Protein AF-A0A3D5EDL7-F1 (afdb_monomer_lite)

Foldseek 3Di:
DAFAAFWDDWDKEWDDDPNFIKIKIKTKGKHFWPDKADWDKAWDDDPDQDPVLETEITTDIHDDDDDIGGHIDMDMDIDMDGDDPSHQKYWYDGPHDIDIDGHDYQPPPHPPDDPDDDDDDDPCPVVVVVVLVDPWDKDKDWLDKDKADWDFDAAPDDPKTKIKIKIKTKIKIKTANDPVLLVVLLVVLVPPQLVVQVVVCVVVVNPSNVVSVVSSVVSSPVSDDPRMDIDMDIDIDMDMDID

Structure (mmCIF, N/CA/C/O backbone):
data_AF-A0A3D5EDL7-F1
#
_entry.id   AF-A0A3D5EDL7-F1
#
loop_
_atom_site.group_PDB
_atom_site.id
_atom_site.type_symbol
_atom_site.label_atom_id
_atom_site.label_alt_id
_atom_site.label_comp_id
_atom_site.label_asym_id
_atom_site.label_entity_id
_atom_site.label_seq_id
_atom_site.pdbx_PDB_ins_code
_atom_site.Cartn_x
_atom_site.Cartn_y
_atom_site.Cartn_z
_atom_site.occupancy
_atom_site.B_iso_or_equiv
_atom_site.auth_seq_id
_atom_site.auth_comp_id
_atom_site.auth_asym_id
_atom_site.auth_atom_id
_atom_site.pdbx_PDB_model_num
ATOM 1 N N . MET A 1 1 ? -8.686 -11.735 4.689 1.00 85.62 1 MET A N 1
ATOM 2 C CA . MET A 1 1 ? -8.351 -11.244 3.345 1.00 85.62 1 MET A CA 1
ATOM 3 C C . MET A 1 1 ? -9.519 -11.342 2.370 1.00 85.62 1 MET A C 1
ATOM 5 O O . MET A 1 1 ? -10.184 -12.376 2.307 1.00 85.62 1 MET A O 1
ATOM 9 N N . LYS A 1 2 ? -9.777 -10.260 1.631 1.00 94.25 2 LYS A N 1
ATOM 10 C CA . LYS A 1 2 ? -10.735 -10.149 0.519 1.00 94.25 2 LYS A CA 1
ATOM 11 C C . LYS A 1 2 ? -10.186 -9.200 -0.546 1.00 94.25 2 LYS A C 1
ATOM 13 O O . LYS A 1 2 ? -9.344 -8.365 -0.234 1.00 94.25 2 LYS A O 1
ATOM 18 N N . LEU A 1 3 ? -10.659 -9.335 -1.784 1.00 94.06 3 LEU A N 1
ATOM 19 C CA . LEU A 1 3 ? -10.327 -8.380 -2.842 1.00 94.06 3 LEU A CA 1
ATOM 20 C C . LEU A 1 3 ? -10.824 -6.976 -2.471 1.00 94.06 3 LEU A C 1
ATOM 22 O O . LEU A 1 3 ? -11.912 -6.827 -1.903 1.00 94.06 3 LEU A O 1
ATOM 26 N N . ILE A 1 4 ? -10.035 -5.966 -2.833 1.00 90.75 4 ILE A N 1
ATOM 27 C CA . ILE A 1 4 ? -10.435 -4.556 -2.806 1.00 90.75 4 ILE A CA 1
ATOM 28 C C . ILE A 1 4 ? -11.648 -4.365 -3.725 1.00 90.75 4 ILE A C 1
ATOM 30 O O . ILE A 1 4 ? -11.833 -5.111 -4.687 1.00 90.75 4 ILE A O 1
ATOM 34 N N . SER A 1 5 ? -12.534 -3.416 -3.403 1.00 91.56 5 SER A N 1
ATOM 35 C CA . SER A 1 5 ? -13.848 -3.336 -4.058 1.00 91.56 5 SER A CA 1
ATOM 36 C C . SER A 1 5 ? -13.723 -2.982 -5.538 1.00 91.56 5 SER A C 1
ATOM 38 O O . SER A 1 5 ? -14.296 -3.673 -6.382 1.00 91.56 5 SER A O 1
ATOM 40 N N . SER A 1 6 ? -12.944 -1.953 -5.866 1.00 87.88 6 SER A N 1
ATOM 41 C CA . SER A 1 6 ? -12.624 -1.575 -7.245 1.00 87.88 6 SER A CA 1
ATOM 42 C C . SER A 1 6 ? -11.219 -0.993 -7.352 1.00 87.88 6 SER A C 1
ATOM 44 O O . SER A 1 6 ? -10.657 -0.533 -6.360 1.00 87.88 6 SER A O 1
ATOM 46 N N . ILE A 1 7 ? -10.680 -0.985 -8.566 1.00 91.94 7 ILE A N 1
ATOM 47 C CA . ILE A 1 7 ? -9.443 -0.299 -8.944 1.00 91.94 7 ILE A CA 1
ATOM 48 C C . ILE A 1 7 ? -9.794 0.966 -9.716 1.00 91.94 7 ILE A C 1
ATOM 50 O O . ILE A 1 7 ? -10.611 0.926 -10.638 1.00 91.94 7 ILE A O 1
ATOM 54 N N . GLU A 1 8 ? -9.152 2.066 -9.350 1.00 77.75 8 GLU A N 1
ATOM 55 C CA . GLU A 1 8 ? -9.260 3.355 -10.034 1.00 77.75 8 GLU A CA 1
ATOM 56 C C . GLU A 1 8 ? -8.046 3.620 -10.921 1.00 77.75 8 GLU A C 1
ATOM 58 O O . GLU A 1 8 ? -8.178 4.255 -11.965 1.00 77.75 8 GLU A O 1
ATOM 63 N N . GLN A 1 9 ? -6.873 3.123 -10.521 1.00 71.94 9 GLN A N 1
ATOM 64 C CA . GLN A 1 9 ? -5.630 3.389 -11.227 1.00 71.94 9 GLN A CA 1
ATOM 65 C C . GLN A 1 9 ? -4.595 2.289 -10.991 1.00 71.94 9 GLN A C 1
ATOM 67 O O . GLN A 1 9 ? -4.436 1.802 -9.871 1.00 71.94 9 GLN A O 1
ATOM 72 N N . VAL A 1 10 ? -3.851 1.952 -12.046 1.00 81.38 10 VAL A N 1
ATOM 73 C CA . VAL A 1 10 ? -2.652 1.110 -11.997 1.00 81.38 10 VAL A CA 1
ATOM 74 C C . VAL A 1 10 ? -1.556 1.796 -12.798 1.00 81.38 10 VAL A C 1
ATOM 76 O O . VAL A 1 10 ? -1.799 2.256 -13.911 1.00 81.38 10 VAL A O 1
ATOM 79 N N . GLN A 1 11 ? -0.357 1.864 -12.232 1.00 79.50 11 GLN A N 1
ATOM 80 C CA . GLN A 1 11 ? 0.845 2.328 -12.917 1.00 79.50 11 GLN A CA 1
ATOM 81 C C . GLN A 1 11 ? 1.982 1.350 -12.684 1.00 79.50 11 GLN A C 1
ATOM 83 O O . GLN A 1 11 ? 2.132 0.807 -11.587 1.00 79.50 11 GLN A O 1
ATOM 88 N N . VAL A 1 12 ? 2.785 1.140 -13.724 1.00 80.12 12 VAL A N 1
ATOM 89 C CA . VAL A 1 12 ? 3.898 0.197 -13.685 1.00 80.12 12 VAL A CA 1
ATOM 90 C C . VAL A 1 12 ? 5.141 0.831 -14.276 1.00 80.12 12 VAL A C 1
ATOM 92 O O . VAL A 1 12 ? 5.143 1.288 -15.419 1.00 80.12 12 VAL A O 1
ATOM 95 N N . HIS A 1 13 ? 6.217 0.801 -13.501 1.00 76.38 13 HIS A N 1
ATOM 96 C CA . HIS A 1 13 ? 7.512 1.331 -13.905 1.00 76.38 13 HIS A CA 1
ATOM 97 C C . HIS A 1 1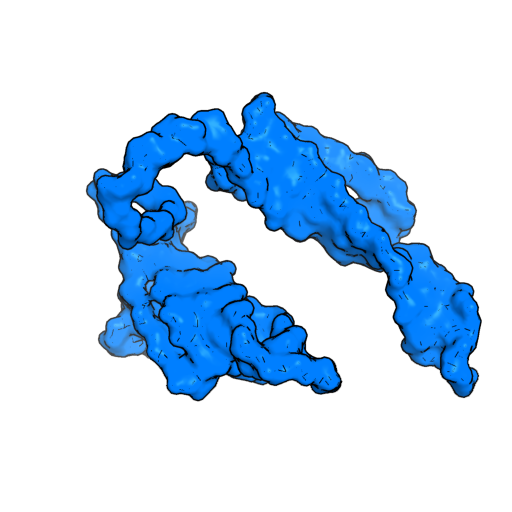3 ? 8.572 0.248 -13.811 1.00 76.38 13 HIS A C 1
ATOM 99 O O . HIS A 1 13 ? 8.689 -0.413 -12.779 1.00 76.38 13 HIS A O 1
ATOM 105 N N . GLN A 1 14 ? 9.365 0.080 -14.867 1.00 79.88 14 GLN A N 1
ATOM 106 C CA . GLN A 1 14 ? 10.539 -0.784 -14.816 1.00 79.88 14 GLN A CA 1
ATOM 107 C C . GLN A 1 14 ? 11.761 -0.016 -14.313 1.00 79.88 14 GLN A C 1
ATOM 109 O O . GLN A 1 14 ? 11.988 1.135 -14.684 1.00 79.88 14 GLN A O 1
ATOM 114 N N . PHE A 1 15 ? 12.589 -0.692 -13.524 1.00 74.81 15 PHE A N 1
ATOM 115 C CA . PHE A 1 15 ? 13.925 -0.241 -13.167 1.00 74.81 15 PHE A CA 1
ATOM 116 C C . PHE A 1 15 ? 14.881 -1.430 -13.095 1.00 74.81 15 PHE A C 1
ATOM 118 O O . PHE A 1 15 ? 14.475 -2.547 -12.784 1.00 74.81 15 PHE A O 1
ATOM 125 N N . ASP A 1 16 ? 16.161 -1.187 -13.353 1.00 77.44 16 ASP A N 1
ATOM 126 C CA . ASP A 1 16 ? 17.192 -2.218 -13.261 1.00 77.44 16 ASP A CA 1
ATOM 127 C C . ASP A 1 16 ? 18.030 -2.013 -11.995 1.00 77.44 16 ASP A C 1
ATOM 129 O O . ASP A 1 16 ? 18.388 -0.890 -11.635 1.00 77.44 16 ASP A O 1
ATOM 133 N N . SER A 1 17 ? 18.369 -3.105 -11.312 1.00 68.62 17 SER A N 1
ATOM 134 C CA . SER A 1 17 ? 19.246 -3.098 -10.141 1.00 68.62 17 SER A CA 1
ATOM 135 C C . SER A 1 17 ? 20.156 -4.319 -10.168 1.00 68.62 17 SER A C 1
ATOM 137 O O . SER A 1 17 ? 19.696 -5.448 -10.325 1.00 68.62 17 SER A O 1
ATOM 139 N N . ASN A 1 18 ? 21.468 -4.096 -10.045 1.00 77.19 18 ASN A N 1
ATOM 140 C CA . ASN A 1 18 ? 22.493 -5.147 -10.074 1.00 77.19 18 ASN A CA 1
ATOM 141 C C . ASN A 1 18 ? 22.391 -6.097 -11.287 1.00 77.19 18 ASN A C 1
ATOM 143 O O . ASN A 1 18 ? 22.651 -7.290 -11.165 1.00 77.19 18 ASN A O 1
ATOM 147 N N . GLY A 1 19 ? 22.003 -5.575 -12.456 1.00 74.81 19 GLY A N 1
ATOM 148 C CA . GLY A 1 19 ? 21.857 -6.368 -13.683 1.00 74.81 19 GLY A CA 1
ATOM 149 C C . GLY A 1 19 ? 20.568 -7.193 -13.772 1.00 74.81 19 GLY A C 1
ATOM 150 O O . GLY A 1 19 ? 20.431 -7.985 -14.699 1.00 74.81 19 GLY A O 1
ATOM 151 N N . HIS A 1 20 ? 19.624 -7.003 -12.847 1.00 75.88 20 HIS A N 1
ATOM 152 C CA . HIS A 1 20 ? 18.303 -7.625 -12.871 1.00 75.88 20 HIS A CA 1
ATOM 153 C C . HIS A 1 20 ? 17.209 -6.570 -13.061 1.00 75.88 20 HIS A C 1
ATOM 155 O O . HIS A 1 20 ? 17.262 -5.507 -12.441 1.00 75.88 20 HIS A O 1
ATOM 161 N N . ALA A 1 21 ? 16.210 -6.883 -13.889 1.00 80.19 21 ALA A N 1
ATOM 162 C CA . ALA A 1 21 ? 15.052 -6.025 -14.109 1.00 80.19 21 ALA A CA 1
ATOM 163 C C . ALA A 1 21 ? 13.994 -6.234 -13.017 1.00 80.19 21 ALA A C 1
ATOM 165 O O . ALA A 1 21 ? 13.611 -7.361 -12.691 1.00 80.19 21 ALA A O 1
ATOM 166 N N . PHE A 1 22 ? 13.477 -5.134 -12.491 1.00 81.31 22 PHE A N 1
ATOM 167 C CA . PHE A 1 22 ? 12.393 -5.080 -11.520 1.00 81.31 22 PHE A CA 1
ATOM 168 C C . PHE A 1 22 ? 11.270 -4.194 -12.049 1.00 81.31 22 PHE A C 1
ATOM 170 O O . PHE A 1 22 ? 11.491 -3.305 -12.870 1.00 81.31 22 PHE A O 1
ATOM 177 N N . ILE A 1 23 ? 10.056 -4.430 -11.564 1.00 80.62 23 ILE A N 1
ATOM 178 C CA . ILE A 1 23 ? 8.915 -3.545 -11.778 1.00 80.62 23 ILE A CA 1
ATOM 179 C C . ILE A 1 23 ? 8.388 -3.044 -10.440 1.00 80.62 23 ILE A C 1
ATOM 181 O O . ILE A 1 23 ? 8.224 -3.823 -9.503 1.00 80.62 23 ILE A O 1
ATOM 185 N N . ASN A 1 24 ? 8.112 -1.747 -10.368 1.00 82.31 24 ASN A N 1
ATOM 186 C CA . ASN A 1 24 ? 7.303 -1.144 -9.323 1.00 82.31 24 ASN A CA 1
ATOM 187 C C . ASN A 1 24 ? 5.862 -1.060 -9.823 1.00 82.31 24 ASN A C 1
ATOM 189 O O . ASN A 1 24 ? 5.623 -0.508 -10.898 1.00 82.31 24 ASN A O 1
ATOM 193 N N . ILE A 1 25 ? 4.922 -1.609 -9.060 1.00 80.44 25 ILE A N 1
ATOM 194 C CA . ILE A 1 25 ? 3.494 -1.535 -9.361 1.00 80.44 25 ILE A CA 1
ATOM 195 C C . ILE A 1 25 ? 2.840 -0.669 -8.291 1.00 80.44 25 ILE A C 1
ATOM 197 O O . ILE A 1 25 ? 2.914 -0.990 -7.106 1.00 80.44 25 ILE A O 1
ATOM 201 N N . SER A 1 26 ? 2.189 0.407 -8.726 1.00 79.06 26 SER A N 1
ATOM 202 C CA . SER A 1 26 ? 1.375 1.286 -7.891 1.00 79.06 26 SER A CA 1
ATOM 203 C C . SER A 1 26 ? -0.092 1.090 -8.251 1.00 79.06 26 SER A C 1
ATOM 205 O O . SER A 1 26 ? -0.470 1.282 -9.409 1.00 79.06 26 SER A O 1
ATOM 207 N N . ALA A 1 27 ? -0.916 0.699 -7.281 1.00 76.50 27 ALA A N 1
ATOM 208 C CA . ALA A 1 27 ? -2.347 0.499 -7.474 1.00 76.50 27 ALA A CA 1
ATOM 209 C C . ALA A 1 27 ? -3.147 1.344 -6.482 1.00 76.50 27 ALA A C 1
ATOM 211 O O . ALA A 1 27 ? -2.889 1.312 -5.280 1.00 76.50 27 ALA A O 1
ATOM 212 N N . ILE A 1 28 ? -4.144 2.068 -6.993 1.00 78.50 28 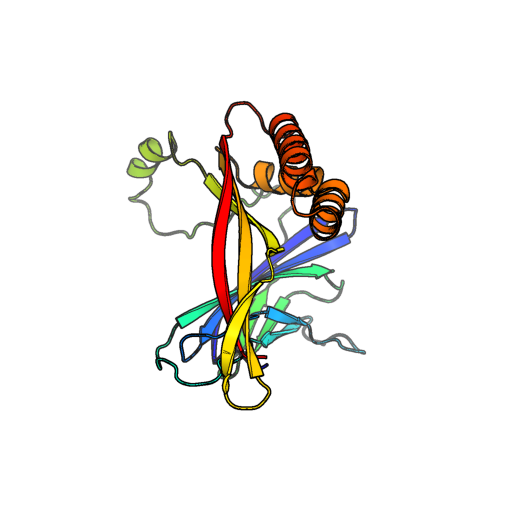ILE A N 1
ATOM 213 C CA . ILE A 1 28 ? -5.131 2.803 -6.198 1.00 78.50 28 ILE A CA 1
ATOM 214 C C . ILE A 1 28 ? -6.496 2.179 -6.452 1.00 78.50 28 ILE A C 1
ATOM 216 O O . ILE A 1 28 ? -6.904 1.957 -7.595 1.00 78.50 28 ILE A O 1
ATOM 220 N N . GLY A 1 29 ? -7.210 1.898 -5.371 1.00 77.38 29 GLY A N 1
ATOM 221 C CA . GLY A 1 29 ? -8.547 1.335 -5.410 1.00 77.38 29 GLY A CA 1
ATOM 222 C C . GLY A 1 29 ? -9.428 1.887 -4.307 1.00 77.38 29 GLY A C 1
ATOM 223 O O . GLY A 1 29 ? -9.027 2.761 -3.540 1.00 77.38 29 GLY A O 1
ATOM 224 N N . THR A 1 30 ? -10.639 1.354 -4.209 1.00 74.62 30 THR A N 1
ATOM 225 C CA . THR A 1 30 ? -11.598 1.745 -3.176 1.00 74.62 30 THR A CA 1
ATOM 226 C C . THR A 1 30 ? -12.090 0.555 -2.372 1.00 74.62 30 THR A C 1
ATOM 228 O O . THR A 1 30 ? -12.206 -0.569 -2.867 1.00 74.62 30 THR A O 1
ATOM 231 N N . VAL A 1 31 ? -12.407 0.813 -1.108 1.00 83.88 31 VAL A N 1
ATOM 232 C CA . VAL A 1 31 ? -13.115 -0.105 -0.211 1.00 83.88 31 VAL A CA 1
ATOM 233 C C . VAL A 1 31 ? -14.424 0.526 0.239 1.00 83.88 31 VAL A C 1
ATOM 235 O O . VAL A 1 31 ? -14.563 1.743 0.217 1.00 83.88 31 VAL A O 1
ATOM 238 N N . ASN A 1 32 ? -15.384 -0.290 0.667 1.00 88.12 32 ASN A N 1
ATOM 239 C CA . ASN A 1 32 ? -16.749 0.143 0.979 1.00 88.12 32 ASN A CA 1
ATOM 240 C C . ASN A 1 32 ? -16.997 0.501 2.459 1.00 88.12 32 ASN A C 1
ATOM 242 O O . ASN A 1 32 ? -18.139 0.770 2.843 1.00 88.12 32 ASN A O 1
ATOM 246 N N . SER A 1 33 ? -15.967 0.471 3.309 1.00 75.94 33 SER A N 1
ATOM 247 C CA . SER A 1 33 ? -16.099 0.802 4.730 1.00 75.94 33 SER A CA 1
ATOM 248 C C . SER A 1 33 ? -14.797 1.300 5.359 1.00 75.94 33 SER A C 1
ATOM 250 O O . SER A 1 33 ? -13.706 1.079 4.841 1.00 75.94 33 SER A O 1
ATOM 252 N N . THR A 1 34 ? -14.889 1.909 6.542 1.00 64.06 34 THR A N 1
ATOM 253 C CA . THR A 1 34 ? -13.719 2.217 7.385 1.00 64.06 34 THR A CA 1
ATOM 254 C C . THR A 1 34 ? -13.076 0.959 7.965 1.00 64.06 34 THR A C 1
ATOM 256 O O . THR A 1 34 ? -13.788 0.013 8.297 1.00 64.06 34 THR A O 1
ATOM 259 N N . GLY A 1 35 ? -11.764 0.998 8.214 1.00 73.56 35 GLY A N 1
ATOM 260 C CA . GLY A 1 35 ? -11.064 -0.004 9.030 1.00 73.56 35 GLY A CA 1
ATOM 2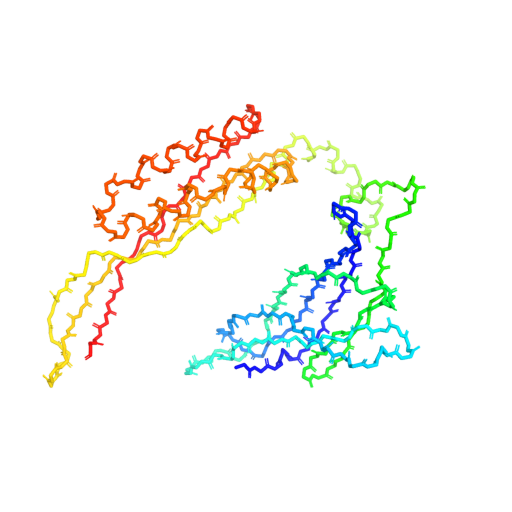61 C C . GLY A 1 35 ? -10.482 -1.195 8.268 1.00 73.56 35 GLY A C 1
ATOM 262 O O . GLY A 1 35 ? -10.066 -2.155 8.907 1.00 73.56 35 GLY A O 1
ATOM 263 N N . TRP A 1 36 ? -10.449 -1.140 6.936 1.00 85.31 36 TRP A N 1
ATOM 264 C CA . TRP A 1 36 ? -9.643 -2.072 6.148 1.00 85.31 36 TRP A CA 1
ATOM 265 C C . TRP A 1 36 ? -8.156 -1.892 6.481 1.00 85.31 36 TRP A C 1
ATOM 267 O O . TRP A 1 36 ? -7.697 -0.758 6.650 1.00 85.31 36 TRP A O 1
ATOM 277 N N . SER A 1 37 ? -7.419 -2.994 6.584 1.00 75.88 37 SER A N 1
ATOM 278 C CA . SER A 1 37 ? -5.975 -3.009 6.849 1.00 75.88 37 SER A CA 1
ATOM 279 C C . SER A 1 37 ? -5.245 -3.923 5.874 1.00 75.88 37 SER A C 1
ATOM 281 O O . SER A 1 37 ? -5.882 -4.599 5.068 1.00 75.88 37 SER A O 1
ATOM 283 N N . ASP A 1 38 ? -3.912 -3.908 5.940 1.00 82.06 38 ASP A N 1
ATOM 284 C CA . ASP A 1 38 ? -3.048 -4.877 5.258 1.00 82.06 38 ASP A CA 1
ATOM 285 C C . ASP A 1 38 ? -3.406 -5.014 3.773 1.00 82.06 38 ASP A C 1
ATOM 287 O O . ASP A 1 38 ? -3.735 -6.089 3.281 1.00 82.06 38 ASP A O 1
ATOM 291 N N . VAL A 1 39 ? -3.431 -3.869 3.086 1.00 74.88 39 VAL A N 1
ATOM 292 C CA . VAL A 1 39 ? -3.747 -3.770 1.661 1.00 74.88 39 VAL A CA 1
ATOM 293 C C . VAL A 1 39 ? -2.481 -4.051 0.861 1.00 74.88 39 VAL A C 1
ATOM 295 O O . VAL A 1 39 ? -1.464 -3.407 1.104 1.00 74.88 39 VAL A O 1
ATOM 298 N N . PHE A 1 40 ? -2.531 -5.012 -0.062 1.00 83.94 40 PHE A N 1
ATOM 299 C CA . PHE A 1 40 ? -1.363 -5.412 -0.845 1.00 83.94 40 PHE A CA 1
ATOM 300 C C . PHE A 1 40 ? -1.718 -6.068 -2.185 1.00 83.94 40 PHE A C 1
ATOM 302 O O . PHE A 1 40 ? -2.774 -6.682 -2.356 1.00 83.94 40 PHE A O 1
ATOM 309 N N . LEU A 1 41 ? -0.793 -5.971 -3.136 1.00 82.88 41 LEU A N 1
ATOM 310 C CA . LEU A 1 41 ? -0.790 -6.684 -4.409 1.00 82.88 41 LEU A CA 1
ATOM 311 C C . LEU A 1 41 ? -0.182 -8.081 -4.260 1.00 82.88 41 LEU A C 1
ATOM 313 O O . LEU A 1 41 ? 0.913 -8.247 -3.722 1.00 82.88 41 LEU A O 1
ATOM 317 N N . SER A 1 42 ? -0.873 -9.092 -4.784 1.00 87.31 42 SER A N 1
ATOM 318 C CA . SER A 1 42 ? -0.409 -10.480 -4.797 1.00 87.31 42 SER A CA 1
ATOM 319 C C . SER A 1 42 ? -0.222 -10.977 -6.234 1.00 87.31 42 SER A C 1
ATOM 321 O O . SER A 1 42 ? -1.200 -11.002 -6.983 1.00 87.31 42 SER A O 1
ATOM 323 N N . PRO A 1 43 ? 0.998 -11.366 -6.650 1.00 86.56 43 PRO A N 1
ATOM 324 C CA . PRO A 1 43 ? 1.239 -11.879 -7.994 1.00 86.56 43 PRO A CA 1
ATOM 325 C C . PRO A 1 43 ? 0.622 -13.263 -8.183 1.00 86.56 43 PRO A C 1
ATOM 327 O O . PRO A 1 43 ? 0.743 -14.143 -7.326 1.00 86.56 43 PRO A O 1
ATOM 330 N N . ARG A 1 44 ? 0.050 -13.503 -9.363 1.00 86.00 44 ARG A N 1
ATOM 331 C CA . ARG A 1 44 ? -0.301 -14.852 -9.809 1.00 86.00 44 ARG A CA 1
ATOM 332 C C . ARG A 1 44 ? 0.900 -15.482 -10.505 1.00 86.00 44 ARG A C 1
ATOM 334 O O . ARG A 1 44 ? 1.503 -14.886 -11.396 1.00 86.00 44 ARG A O 1
ATOM 341 N N . TYR A 1 45 ? 1.263 -16.693 -10.092 1.00 80.88 45 TYR A N 1
ATOM 342 C CA . TYR A 1 45 ? 2.370 -17.438 -10.688 1.00 80.88 45 TYR A CA 1
ATOM 343 C C . TYR A 1 45 ? 1.851 -18.495 -11.658 1.00 80.88 45 TYR A C 1
ATOM 345 O O . TYR A 1 45 ? 0.896 -19.212 -11.360 1.00 80.88 45 TYR A O 1
ATOM 353 N N . TYR A 1 46 ? 2.523 -18.617 -12.801 1.00 75.06 46 TYR A N 1
ATOM 354 C CA . TYR A 1 46 ? 2.163 -19.555 -13.857 1.00 75.06 46 TYR A CA 1
ATOM 355 C C . TYR A 1 46 ? 3.303 -20.529 -14.124 1.00 75.06 46 TYR A C 1
ATOM 357 O O . TYR A 1 46 ? 4.472 -20.149 -14.123 1.00 75.06 46 TYR A O 1
ATOM 365 N N . VAL A 1 47 ? 2.950 -21.784 -14.404 1.00 78.50 47 VAL A N 1
ATOM 366 C CA . VAL A 1 47 ? 3.906 -22.790 -14.894 1.00 78.50 47 VAL A CA 1
ATOM 367 C C . VAL A 1 47 ? 4.291 -22.502 -16.348 1.00 78.50 47 VAL A C 1
ATOM 369 O O . VAL A 1 47 ? 5.443 -22.674 -16.733 1.00 78.50 47 VAL A O 1
ATOM 372 N N . VAL A 1 48 ? 3.326 -22.043 -17.148 1.00 80.62 48 VAL A N 1
ATOM 373 C CA . VAL A 1 48 ? 3.523 -21.622 -18.538 1.00 80.62 48 VAL A CA 1
ATOM 374 C C . VAL A 1 48 ? 3.221 -20.128 -18.621 1.00 80.62 48 VAL A C 1
ATOM 376 O O . VAL A 1 48 ? 2.134 -19.737 -18.192 1.00 80.62 48 VAL A O 1
ATOM 379 N N . PRO A 1 49 ? 4.137 -19.295 -19.147 1.00 85.88 49 PRO A N 1
ATOM 380 C CA . PRO A 1 49 ? 3.891 -17.869 -19.301 1.00 85.88 49 PRO A CA 1
ATOM 381 C C . PRO A 1 49 ? 2.586 -17.581 -20.061 1.00 85.88 49 PRO A C 1
ATOM 383 O O . PRO A 1 49 ? 2.317 -18.248 -21.067 1.00 85.88 49 PRO A O 1
ATOM 386 N N . PRO A 1 50 ? 1.791 -16.590 -19.623 1.00 88.12 50 PRO A N 1
ATOM 387 C CA . PRO A 1 50 ? 0.630 -16.120 -20.368 1.00 88.12 50 PRO A CA 1
ATOM 388 C C . PRO A 1 50 ? 1.007 -15.709 -21.795 1.00 88.12 50 PRO A C 1
ATOM 390 O O . PRO A 1 50 ? 2.012 -15.032 -22.019 1.00 88.12 50 PRO A O 1
ATOM 393 N N . SER A 1 51 ? 0.197 -16.109 -22.778 1.00 90.19 51 SER A N 1
ATOM 394 C CA . SER A 1 51 ? 0.471 -15.842 -24.198 1.00 90.19 51 SER A CA 1
ATOM 395 C C . SER A 1 51 ? 0.389 -14.360 -24.570 1.00 90.19 51 SER A C 1
ATOM 397 O O . SER A 1 51 ? 0.994 -13.942 -25.554 1.00 90.19 51 SER A O 1
ATOM 399 N N . ASP A 1 52 ? -0.366 -13.575 -23.800 1.00 90.94 52 ASP A N 1
ATOM 400 C CA . ASP A 1 52 ? -0.475 -12.121 -23.946 1.00 90.94 52 ASP A CA 1
ATOM 401 C C . ASP A 1 52 ? 0.723 -11.373 -23.327 1.00 90.94 52 ASP A C 1
ATOM 403 O O . ASP A 1 52 ? 0.923 -10.191 -23.602 1.00 90.94 52 ASP A O 1
ATOM 407 N N . GLY A 1 53 ? 1.567 -12.055 -22.544 1.00 91.88 53 GLY A N 1
ATOM 408 C CA . GLY A 1 53 ? 2.689 -11.440 -21.835 1.00 91.88 53 GLY A CA 1
ATOM 409 C C . GLY A 1 53 ? 2.254 -10.515 -20.695 1.00 91.88 53 GLY A C 1
ATOM 410 O O . GLY A 1 53 ? 3.052 -9.681 -20.261 1.00 91.88 53 GLY A O 1
ATOM 411 N N . ILE A 1 54 ? 1.011 -10.637 -20.218 1.00 94.94 54 ILE A N 1
ATOM 412 C CA . ILE A 1 54 ? 0.473 -9.831 -19.122 1.00 94.94 54 ILE A CA 1
ATOM 413 C C . ILE A 1 54 ? 0.598 -10.607 -17.814 1.00 94.94 54 ILE A C 1
ATOM 415 O O . ILE A 1 54 ? 0.090 -11.719 -17.676 1.00 94.94 54 ILE A O 1
ATOM 419 N N . TRP A 1 55 ? 1.289 -10.023 -16.837 1.00 91.50 55 TRP A N 1
ATOM 420 C CA . TRP A 1 55 ? 1.405 -10.615 -15.511 1.00 91.50 55 TRP A CA 1
ATOM 421 C C . TRP A 1 55 ? 0.240 -10.170 -14.626 1.00 91.50 55 TRP A C 1
ATOM 423 O O . TRP A 1 55 ? 0.027 -8.978 -14.415 1.00 91.50 55 TRP A O 1
ATOM 433 N N . GLU A 1 56 ? -0.542 -11.120 -14.123 1.00 93.94 56 GLU A N 1
ATOM 434 C CA . GLU A 1 56 ? -1.730 -10.805 -13.334 1.00 93.94 56 GLU A CA 1
ATOM 435 C C . GLU A 1 56 ? -1.447 -10.718 -11.830 1.00 93.94 56 GLU A C 1
ATOM 437 O O . GLU A 1 56 ? -0.667 -11.497 -11.276 1.00 93.94 56 GLU A O 1
ATOM 442 N N . PHE A 1 57 ? -2.142 -9.794 -11.170 1.00 94.19 57 PHE A N 1
ATOM 443 C CA . PHE A 1 57 ? -2.079 -9.547 -9.735 1.00 94.19 57 PHE A CA 1
ATOM 444 C C . PHE A 1 57 ? -3.486 -9.428 -9.162 1.00 94.19 57 PHE A C 1
ATOM 446 O O . PHE A 1 57 ? -4.385 -8.890 -9.804 1.00 94.19 57 PHE A O 1
ATOM 453 N N . ASP A 1 58 ? -3.664 -9.883 -7.931 1.00 93.19 58 ASP A N 1
ATOM 454 C CA . ASP A 1 58 ? -4.873 -9.653 -7.148 1.00 93.19 58 ASP A CA 1
ATOM 455 C C . ASP A 1 58 ? -4.628 -8.542 -6.128 1.00 93.19 58 ASP A C 1
ATOM 457 O O . ASP A 1 58 ? -3.621 -8.565 -5.414 1.00 93.19 58 ASP A O 1
ATOM 461 N N . PHE A 1 59 ? -5.548 -7.579 -6.043 1.00 93.12 59 PHE A N 1
ATOM 462 C CA . PHE A 1 59 ? -5.475 -6.509 -5.056 1.00 93.12 59 PHE A CA 1
ATOM 463 C C . PHE A 1 59 ? -6.289 -6.877 -3.819 1.00 93.12 59 PHE A C 1
ATOM 465 O O . PHE A 1 59 ? -7.523 -6.868 -3.845 1.00 93.12 59 PHE A O 1
ATOM 472 N N . TYR A 1 60 ? -5.598 -7.225 -2.737 1.00 92.50 60 TYR A N 1
ATOM 473 C CA . TYR A 1 60 ? -6.196 -7.715 -1.502 1.00 92.50 60 TYR A CA 1
ATOM 474 C C . TYR A 1 60 ? -6.143 -6.686 -0.376 1.00 92.50 60 TYR A C 1
ATOM 476 O O . TYR A 1 60 ? -5.329 -5.769 -0.375 1.00 92.50 60 TYR A O 1
ATOM 484 N N . GLY A 1 61 ? -7.012 -6.887 0.611 1.00 89.50 61 GLY A N 1
ATOM 485 C CA . GLY A 1 61 ? -6.936 -6.265 1.925 1.00 89.50 61 GLY A CA 1
ATOM 486 C C . GLY A 1 61 ? -7.650 -7.107 2.975 1.00 89.50 61 GLY A C 1
ATOM 487 O O . GLY A 1 61 ? -8.449 -8.002 2.658 1.00 89.50 61 GLY A O 1
ATOM 488 N N . ASP A 1 62 ? -7.387 -6.823 4.242 1.00 88.12 62 ASP A N 1
ATOM 489 C CA . ASP A 1 62 ? -8.125 -7.409 5.349 1.00 88.12 62 ASP A CA 1
ATOM 490 C C . ASP A 1 62 ? -9.363 -6.570 5.679 1.00 88.12 62 ASP A C 1
ATOM 492 O O . ASP A 1 62 ? -9.257 -5.379 5.985 1.00 88.12 62 ASP A O 1
ATOM 496 N N . PRO A 1 63 ? -10.570 -7.166 5.591 1.00 91.06 63 PRO A N 1
ATOM 497 C CA . PRO A 1 63 ? -11.784 -6.444 5.906 1.00 91.06 63 PRO A CA 1
ATOM 498 C C . PRO A 1 63 ? -11.869 -6.184 7.417 1.00 91.06 63 PRO A C 1
ATOM 500 O O . PRO A 1 63 ? -11.461 -7.031 8.218 1.00 91.06 63 PRO A O 1
ATOM 503 N N . PRO A 1 64 ? -12.468 -5.059 7.825 1.00 85.75 64 PRO A N 1
ATOM 504 C CA . PRO A 1 64 ? -12.654 -4.730 9.230 1.00 85.75 64 PRO A CA 1
ATOM 505 C C . PRO A 1 64 ? -13.558 -5.742 9.945 1.00 85.75 64 PRO A C 1
ATOM 507 O O . PRO A 1 64 ? -14.496 -6.296 9.367 1.00 85.75 64 PRO A O 1
ATOM 510 N N . SER A 1 65 ? -13.332 -5.914 11.248 1.00 88.81 65 SER A N 1
ATOM 511 C CA . SER A 1 65 ? -14.227 -6.655 12.141 1.00 88.81 65 SER A CA 1
ATOM 512 C C . SER A 1 65 ? -15.025 -5.708 13.039 1.00 88.81 65 SER A C 1
ATOM 514 O O . SER A 1 65 ? -14.460 -4.769 13.599 1.00 88.81 65 SER A O 1
ATOM 516 N N . GLY A 1 66 ? -16.308 -6.001 13.263 1.00 86.44 66 GLY A N 1
ATOM 517 C CA . GLY A 1 66 ? -17.161 -5.243 14.184 1.00 86.44 66 GLY A CA 1
ATOM 518 C C . GLY A 1 66 ? -17.938 -4.111 13.510 1.00 86.44 66 GLY A C 1
ATOM 519 O O . GLY A 1 66 ? -18.254 -4.181 12.324 1.00 86.44 66 GLY A O 1
ATOM 520 N N . GLN A 1 67 ? -18.318 -3.094 14.287 1.00 79.69 67 GLN A N 1
ATOM 521 C CA . GLN A 1 67 ? -19.064 -1.950 13.759 1.00 79.69 67 GLN A CA 1
ATOM 522 C C . GLN A 1 67 ? -18.151 -1.049 12.929 1.00 79.69 67 GLN A C 1
ATOM 524 O O . GLN A 1 67 ? -17.069 -0.670 13.371 1.00 79.69 67 GLN A O 1
ATOM 529 N N . VAL A 1 68 ? -18.622 -0.688 11.738 1.00 82.88 68 VAL A N 1
ATOM 530 C CA . VAL A 1 68 ? -17.894 0.130 10.764 1.00 82.88 68 VAL A CA 1
ATOM 531 C C . VAL A 1 68 ? -18.800 1.214 10.203 1.00 82.88 68 VAL A C 1
ATOM 533 O O . VAL A 1 68 ? -20.025 1.079 10.214 1.00 82.88 68 VAL A O 1
ATOM 536 N N . LEU A 1 69 ? -18.195 2.275 9.674 1.00 61.66 69 LEU A N 1
ATOM 537 C CA . LEU A 1 69 ? -18.903 3.239 8.843 1.00 61.66 69 LEU A CA 1
ATOM 538 C C . LEU A 1 69 ? -18.861 2.763 7.390 1.00 61.66 69 LEU A C 1
ATOM 540 O O . LEU A 1 69 ? -17.786 2.472 6.864 1.00 61.66 69 LEU A O 1
ATOM 544 N N . TRP A 1 70 ? -20.029 2.691 6.753 1.00 81.62 70 TRP A N 1
ATOM 545 C CA . TRP A 1 70 ? -20.182 2.328 5.343 1.00 81.62 70 TRP A CA 1
ATOM 546 C C . TRP A 1 70 ? -19.974 3.560 4.466 1.00 81.62 70 TRP A C 1
ATOM 548 O O . TRP A 1 70 ? -20.885 4.362 4.269 1.00 81.62 70 TRP A O 1
ATOM 558 N N . VAL A 1 71 ? -18.747 3.730 3.988 1.00 65.38 71 VAL A N 1
ATOM 559 C CA . VAL A 1 71 ? -18.318 4.850 3.151 1.00 65.38 71 VAL A CA 1
ATOM 560 C C . VAL A 1 71 ? -17.221 4.364 2.213 1.00 65.38 71 VAL A C 1
ATOM 562 O O . VAL A 1 71 ? -16.377 3.562 2.616 1.00 65.38 71 VAL A O 1
ATOM 565 N N . ASN A 1 72 ? -17.236 4.849 0.972 1.00 72.25 72 ASN A N 1
ATOM 566 C CA . ASN A 1 72 ? -16.187 4.535 0.012 1.00 72.25 72 ASN A CA 1
ATOM 567 C C . ASN A 1 72 ? -14.915 5.305 0.374 1.00 72.25 72 ASN A C 1
ATOM 569 O O . ASN A 1 72 ? -14.943 6.533 0.457 1.00 72.25 72 ASN A O 1
ATOM 573 N N . LEU A 1 73 ? -13.819 4.585 0.605 1.00 59.31 73 LEU A N 1
ATOM 574 C CA . LEU A 1 73 ? -12.526 5.165 0.962 1.00 59.31 73 LEU A CA 1
ATOM 575 C C . LEU A 1 73 ? -11.434 4.662 0.019 1.00 59.31 73 LEU A C 1
ATOM 577 O O . LEU A 1 73 ? -11.458 3.482 -0.346 1.00 59.31 73 LEU A O 1
ATOM 581 N N . PRO A 1 74 ? -10.476 5.526 -0.354 1.00 63.28 74 PRO A N 1
ATOM 582 C CA . PRO A 1 74 ? -9.351 5.114 -1.169 1.00 63.28 74 PRO A CA 1
ATOM 583 C C . PRO A 1 74 ? -8.393 4.239 -0.356 1.00 63.28 74 PRO A C 1
ATOM 585 O O . PRO A 1 74 ? -8.158 4.474 0.832 1.00 63.28 74 PRO A O 1
ATOM 588 N N . VAL A 1 75 ? -7.808 3.256 -1.027 1.00 65.88 75 VAL A N 1
ATOM 589 C CA . VAL A 1 75 ? -6.688 2.449 -0.544 1.00 65.88 75 VAL A CA 1
ATOM 590 C C . VAL A 1 75 ? -5.637 2.371 -1.638 1.00 65.88 75 VAL A C 1
ATOM 592 O O . VAL A 1 75 ? -5.961 2.421 -2.825 1.00 65.88 75 VAL A O 1
ATOM 595 N N . ALA A 1 76 ? -4.377 2.254 -1.242 1.00 66.19 76 ALA A N 1
ATOM 596 C CA . ALA A 1 76 ? -3.275 2.175 -2.180 1.00 66.19 76 ALA A CA 1
ATOM 597 C C . ALA A 1 76 ? -2.241 1.166 -1.701 1.00 66.19 76 ALA A C 1
ATOM 599 O O . ALA A 1 76 ? -2.057 0.990 -0.496 1.00 66.19 76 ALA A O 1
ATOM 600 N N . ASP A 1 77 ? -1.567 0.547 -2.659 1.00 74.62 77 ASP A N 1
ATOM 601 C CA . ASP A 1 77 ? -0.371 -0.246 -2.422 1.00 74.62 77 ASP A CA 1
ATOM 602 C C . ASP A 1 77 ? 0.679 0.052 -3.492 1.00 74.62 77 ASP A C 1
ATOM 604 O O . ASP A 1 77 ? 0.356 0.383 -4.638 1.00 74.62 77 ASP A O 1
ATOM 608 N N . ASN A 1 78 ? 1.942 -0.055 -3.093 1.00 74.00 78 ASN A N 1
ATOM 609 C CA . ASN A 1 78 ? 3.093 0.134 -3.952 1.00 74.00 78 ASN A CA 1
ATOM 610 C C . ASN A 1 78 ? 4.141 -0.935 -3.624 1.00 74.00 78 ASN A C 1
ATOM 612 O O . ASN A 1 78 ? 4.709 -0.935 -2.532 1.00 74.00 78 ASN A O 1
ATOM 616 N N . GLN A 1 79 ? 4.397 -1.845 -4.565 1.00 68.56 79 GLN A N 1
ATOM 617 C CA . GLN A 1 79 ? 5.308 -2.969 -4.349 1.00 68.56 79 GLN A CA 1
ATOM 618 C C . GLN A 1 79 ? 6.233 -3.223 -5.537 1.00 68.56 79 GLN A C 1
ATOM 620 O O . GLN A 1 79 ? 5.890 -2.986 -6.697 1.00 68.56 79 GLN A O 1
ATOM 625 N N . ASN A 1 80 ? 7.419 -3.744 -5.218 1.00 77.19 80 ASN A N 1
ATOM 626 C CA . ASN A 1 80 ? 8.448 -4.111 -6.182 1.00 77.19 80 ASN A CA 1
ATOM 627 C C . ASN A 1 80 ? 8.455 -5.620 -6.420 1.00 77.19 80 ASN A C 1
ATOM 629 O O . ASN A 1 80 ? 8.487 -6.405 -5.472 1.00 77.19 80 ASN A O 1
ATOM 633 N N . PHE A 1 81 ? 8.527 -6.021 -7.685 1.00 79.19 81 PHE A N 1
ATOM 634 C CA . PHE A 1 81 ? 8.621 -7.418 -8.094 1.00 79.19 81 PHE A CA 1
ATOM 635 C C . PHE A 1 81 ? 9.782 -7.603 -9.069 1.00 79.19 81 PHE A C 1
ATOM 637 O O . PHE A 1 81 ? 10.041 -6.744 -9.912 1.00 79.19 81 PHE A O 1
ATOM 644 N N . GLY A 1 82 ? 10.483 -8.735 -8.980 1.00 79.75 82 GLY A N 1
ATOM 645 C CA . GLY A 1 82 ? 11.425 -9.130 -10.029 1.00 79.75 82 GLY A CA 1
ATOM 646 C C . GLY A 1 82 ? 10.656 -9.359 -11.327 1.00 79.75 82 GLY A C 1
ATOM 647 O O . GLY A 1 82 ? 9.679 -10.108 -11.322 1.00 79.75 82 GLY A O 1
ATOM 648 N N . LYS A 1 83 ? 11.058 -8.697 -12.414 1.00 88.62 83 LYS A N 1
ATOM 649 C CA . LYS A 1 83 ? 10.341 -8.750 -13.689 1.00 88.62 83 LYS A CA 1
ATOM 650 C C . LYS A 1 83 ? 10.715 -10.031 -14.434 1.00 88.62 83 LYS A C 1
ATOM 652 O O . LYS A 1 83 ? 11.883 -10.195 -14.782 1.00 88.62 83 LYS A O 1
ATOM 657 N N . PRO A 1 84 ? 9.761 -10.921 -14.745 1.00 85.31 84 PRO A N 1
ATOM 658 C CA . PRO A 1 84 ? 10.029 -12.015 -15.663 1.00 85.31 84 PRO A CA 1
ATOM 659 C C . PRO A 1 84 ? 10.307 -11.479 -17.072 1.00 85.31 84 PRO A C 1
ATOM 661 O O . PRO A 1 84 ? 9.659 -10.530 -17.521 1.00 85.31 84 PRO A O 1
ATOM 664 N N . ASP A 1 85 ? 11.207 -12.128 -17.809 1.00 88.44 85 ASP A N 1
ATOM 665 C CA . ASP A 1 85 ? 11.580 -11.699 -19.167 1.00 88.44 85 ASP A CA 1
ATOM 666 C C . ASP A 1 85 ? 10.384 -11.662 -20.130 1.00 88.44 85 ASP A C 1
ATOM 668 O O . ASP A 1 85 ? 10.328 -10.834 -21.038 1.00 88.44 85 ASP A O 1
ATOM 672 N N . TRP A 1 86 ? 9.396 -12.533 -19.908 1.00 87.62 86 TRP A N 1
ATOM 673 C CA . TRP A 1 86 ? 8.181 -12.617 -20.717 1.00 87.62 86 TRP A CA 1
ATOM 674 C C . TRP A 1 86 ? 7.160 -11.509 -20.421 1.00 87.62 86 TRP A C 1
ATOM 676 O O . TRP A 1 86 ? 6.287 -11.264 -21.255 1.00 87.62 86 TRP A O 1
ATOM 686 N N . ALA A 1 87 ? 7.239 -10.855 -19.256 1.00 90.12 87 ALA A N 1
ATOM 687 C CA . ALA A 1 87 ? 6.241 -9.884 -18.821 1.00 90.12 87 ALA A CA 1
ATOM 688 C C . ALA A 1 87 ? 6.434 -8.541 -19.543 1.00 90.12 87 ALA A C 1
ATOM 690 O O . ALA A 1 87 ? 7.501 -7.922 -19.458 1.00 90.12 87 ALA A O 1
ATOM 691 N N . LYS A 1 88 ? 5.383 -8.095 -20.235 1.00 91.62 88 LYS A N 1
ATOM 692 C CA . LYS A 1 88 ? 5.298 -6.829 -20.987 1.00 91.62 88 LYS A CA 1
ATOM 693 C C . LYS A 1 88 ? 4.346 -5.822 -20.341 1.00 91.62 88 LYS A C 1
ATOM 695 O O . LYS A 1 88 ? 4.493 -4.620 -20.532 1.00 91.62 88 LYS A O 1
ATOM 700 N N . GLY A 1 89 ? 3.385 -6.317 -19.570 1.00 92.25 89 GLY A N 1
ATOM 701 C CA . GLY A 1 89 ? 2.368 -5.528 -18.888 1.00 92.25 89 GLY A CA 1
ATOM 702 C C . GLY A 1 89 ? 1.909 -6.217 -17.612 1.00 92.25 89 GLY A C 1
ATOM 703 O O . GLY A 1 89 ? 2.287 -7.358 -17.332 1.00 92.25 89 GLY A O 1
ATOM 704 N N . VAL A 1 90 ? 1.075 -5.520 -16.854 1.00 94.56 90 VAL A N 1
ATOM 705 C CA . VAL A 1 90 ? 0.441 -6.023 -15.638 1.00 94.56 90 VAL A CA 1
ATOM 706 C C . VAL A 1 90 ? -1.065 -5.836 -15.728 1.00 94.56 90 VAL A C 1
ATOM 708 O O . VAL A 1 90 ? -1.530 -4.797 -16.192 1.00 94.56 90 VAL A O 1
ATOM 711 N N . ARG A 1 91 ? -1.824 -6.812 -15.226 1.00 97.12 91 ARG A N 1
ATOM 712 C CA . ARG A 1 91 ? -3.271 -6.706 -14.993 1.00 97.12 91 ARG A CA 1
ATOM 713 C C . ARG A 1 91 ? -3.554 -6.878 -13.511 1.00 97.12 91 ARG A C 1
ATOM 715 O O . ARG A 1 91 ? -3.230 -7.919 -12.950 1.00 97.12 91 ARG A O 1
ATOM 722 N N . VAL A 1 92 ? -4.180 -5.893 -12.882 1.00 95.31 92 VAL A N 1
ATOM 723 C CA . VAL A 1 92 ? -4.590 -5.976 -11.475 1.00 95.31 92 VAL A CA 1
ATOM 724 C C . VAL A 1 92 ? -6.089 -6.250 -11.406 1.00 95.31 92 VAL A C 1
ATOM 726 O O . VAL A 1 92 ? -6.874 -5.565 -12.062 1.00 95.31 92 VAL A O 1
ATOM 729 N N . TYR A 1 93 ? -6.487 -7.244 -10.617 1.00 97.06 93 TYR A N 1
ATOM 730 C CA . TYR A 1 93 ? -7.875 -7.613 -10.358 1.00 97.06 93 TYR A CA 1
ATOM 731 C C . TYR A 1 93 ? -8.342 -7.100 -8.995 1.00 97.06 93 TYR A C 1
ATOM 733 O O . TYR A 1 93 ? -7.663 -7.251 -7.979 1.00 97.06 93 TYR A O 1
ATOM 741 N N . ALA A 1 94 ? -9.545 -6.539 -8.982 1.00 95.62 94 ALA A N 1
ATOM 742 C CA . ALA A 1 94 ? -10.339 -6.233 -7.802 1.00 95.62 94 ALA A CA 1
ATOM 743 C C . ALA A 1 94 ? -11.672 -6.990 -7.868 1.00 95.62 94 ALA A C 1
ATOM 745 O O . ALA A 1 94 ? -11.948 -7.737 -8.807 1.00 95.62 94 ALA A O 1
ATOM 746 N N . ALA A 1 95 ? -12.513 -6.819 -6.851 1.00 95.19 95 ALA A N 1
ATOM 747 C CA . ALA A 1 95 ? -13.775 -7.541 -6.748 1.00 95.19 95 ALA A CA 1
ATOM 748 C C . ALA A 1 95 ? -14.758 -7.199 -7.882 1.00 95.19 95 ALA A C 1
ATOM 750 O O . ALA A 1 95 ? -15.506 -8.072 -8.316 1.00 95.19 95 ALA A O 1
ATOM 751 N N . SER A 1 96 ? -14.786 -5.940 -8.335 1.00 95.12 96 SER A N 1
ATOM 752 C CA . SER A 1 96 ? -15.751 -5.460 -9.339 1.00 95.12 96 SER A CA 1
ATOM 753 C C . SER A 1 96 ? -15.162 -5.186 -10.722 1.00 95.12 96 SER A C 1
ATOM 755 O O . SER A 1 96 ? -15.916 -5.115 -11.691 1.00 95.12 96 SER A O 1
ATOM 757 N N . ASN A 1 97 ? -13.844 -5.026 -10.839 1.00 97.62 97 ASN A N 1
ATOM 758 C CA . ASN A 1 97 ? -13.181 -4.719 -12.101 1.00 97.62 97 ASN A CA 1
ATOM 759 C C . ASN A 1 97 ? -11.730 -5.215 -12.130 1.00 97.62 97 ASN A C 1
ATOM 761 O O . ASN A 1 97 ? -11.191 -5.706 -11.140 1.00 97.62 97 ASN A O 1
ATOM 765 N N . SER A 1 98 ? -11.093 -5.047 -13.284 1.00 97.31 98 SER A N 1
ATOM 766 C CA . SER A 1 98 ? -9.655 -5.208 -13.469 1.00 97.31 98 SER A CA 1
ATOM 767 C C . SER A 1 98 ? -9.108 -4.052 -14.298 1.00 97.31 98 SER A C 1
ATOM 769 O O . SER A 1 98 ? -9.836 -3.482 -15.113 1.00 97.31 98 SER A O 1
ATOM 771 N N . MET A 1 99 ? -7.831 -3.726 -14.117 1.00 93.38 99 MET A N 1
ATOM 772 C CA . MET A 1 99 ? -7.150 -2.688 -14.886 1.00 93.38 99 MET A CA 1
ATOM 773 C C . MET A 1 99 ? -5.786 -3.175 -15.360 1.00 93.38 99 MET A C 1
ATOM 775 O O . MET A 1 99 ? -5.050 -3.812 -14.607 1.00 93.38 99 MET A O 1
ATOM 779 N N . GLU A 1 100 ? -5.469 -2.872 -16.613 1.00 94.62 100 GLU A N 1
ATOM 780 C CA . GLU A 1 100 ? -4.199 -3.203 -17.249 1.00 94.62 100 GLU A CA 1
ATOM 781 C C . GLU A 1 100 ? -3.312 -1.965 -17.354 1.00 94.62 100 GLU A C 1
ATOM 783 O O . GLU A 1 100 ? -3.802 -0.859 -17.576 1.00 94.62 100 GLU A O 1
ATOM 788 N N . SER A 1 101 ? -2.006 -2.165 -17.217 1.00 89.69 101 SER A N 1
ATOM 789 C CA . SER A 1 101 ? -0.988 -1.153 -17.477 1.00 89.69 101 SER A CA 1
ATOM 790 C C . SER A 1 101 ? 0.196 -1.806 -18.172 1.00 89.69 101 SER A C 1
ATOM 792 O O . SER A 1 101 ? 0.693 -2.850 -17.741 1.00 89.69 101 SER A O 1
ATOM 794 N N . GLU A 1 102 ? 0.684 -1.164 -19.226 1.00 87.75 102 GLU A N 1
ATOM 795 C CA . GLU A 1 102 ? 1.951 -1.537 -19.848 1.00 87.75 102 GLU A CA 1
ATOM 796 C C . GLU A 1 102 ? 3.114 -1.220 -18.902 1.00 87.75 102 GLU A C 1
ATOM 798 O O . GLU A 1 102 ? 3.029 -0.313 -18.067 1.00 87.75 102 GLU A O 1
ATOM 803 N N . ILE A 1 103 ? 4.196 -1.991 -19.010 1.00 83.12 103 ILE A N 1
ATOM 804 C CA . ILE A 1 103 ? 5.426 -1.717 -18.272 1.00 83.12 103 ILE A CA 1
ATOM 805 C C . ILE A 1 103 ? 6.161 -0.601 -19.006 1.00 83.12 103 ILE A C 1
ATOM 807 O O . ILE A 1 103 ? 6.699 -0.811 -20.093 1.00 83.12 103 ILE A O 1
ATOM 811 N N . LEU A 1 104 ? 6.211 0.582 -18.399 1.00 73.56 104 LEU A N 1
ATOM 812 C CA . LEU A 1 104 ? 6.961 1.698 -18.959 1.00 73.56 104 LEU A CA 1
ATOM 813 C C . LEU A 1 104 ? 8.461 1.429 -18.790 1.00 73.56 104 LEU A C 1
ATOM 815 O O . LEU A 1 104 ? 8.987 1.453 -17.672 1.00 73.56 104 LEU A O 1
ATOM 819 N N . THR A 1 105 ? 9.149 1.154 -19.900 1.00 60.44 105 THR A N 1
ATOM 820 C CA . THR A 1 105 ? 10.613 1.085 -19.936 1.00 60.44 105 THR A CA 1
ATOM 821 C C . THR A 1 105 ? 11.194 2.494 -20.018 1.00 60.44 105 THR A C 1
ATOM 823 O O . THR A 1 105 ? 10.765 3.263 -20.882 1.00 60.44 105 THR A O 1
ATOM 826 N N . PRO A 1 106 ? 12.183 2.853 -19.184 1.00 51.97 106 PRO A N 1
ATOM 827 C CA . PRO A 1 106 ? 12.900 4.107 -19.366 1.00 51.97 106 PRO A CA 1
ATOM 828 C C . PRO A 1 106 ? 13.653 4.072 -20.708 1.00 51.97 106 PRO A C 1
ATOM 830 O O . PRO A 1 106 ? 14.466 3.178 -20.941 1.00 51.97 106 PRO A O 1
ATOM 833 N N . GLU A 1 107 ? 13.373 5.018 -21.610 1.00 48.38 107 GLU A N 1
ATOM 834 C CA . GLU A 1 107 ? 14.100 5.108 -22.881 1.00 48.38 107 GLU A CA 1
ATOM 835 C C . GLU A 1 107 ? 15.594 5.410 -22.646 1.00 48.38 107 GLU A C 1
ATOM 837 O O . GLU A 1 107 ? 15.928 6.231 -21.779 1.00 48.38 107 GLU A O 1
ATOM 842 N N . PRO A 1 108 ? 16.517 4.810 -23.427 1.00 40.59 108 PRO A N 1
ATOM 843 C CA . PRO A 1 108 ? 17.931 5.145 -23.349 1.00 40.59 108 PRO A CA 1
ATOM 844 C C . PRO A 1 108 ? 18.151 6.587 -23.824 1.00 40.59 108 PRO A C 1
ATOM 846 O O . PRO A 1 108 ? 18.169 6.869 -25.018 1.00 40.59 108 PRO A O 1
ATOM 849 N N . GLY A 1 109 ? 18.318 7.504 -22.868 1.00 42.84 109 GLY A N 1
ATOM 850 C CA . GLY A 1 109 ? 18.477 8.941 -23.115 1.00 42.84 109 GLY A CA 1
ATOM 851 C C . GLY A 1 109 ? 17.227 9.784 -22.844 1.00 42.84 109 GLY A C 1
ATOM 852 O O . GLY A 1 109 ? 17.291 11.003 -22.995 1.00 42.84 109 GLY A O 1
ATOM 853 N N . GLY A 1 110 ? 16.122 9.174 -22.403 1.00 38.62 110 GLY A N 1
ATOM 854 C CA . GLY A 1 110 ? 14.971 9.910 -21.887 1.00 38.62 110 GLY A CA 1
ATOM 855 C C . GLY A 1 110 ? 15.308 10.637 -20.575 1.00 38.62 110 GLY A C 1
ATOM 856 O O . GLY A 1 110 ? 16.253 10.246 -19.875 1.00 38.62 110 GLY A O 1
ATOM 857 N N . PRO A 1 111 ? 14.569 11.701 -20.209 1.00 33.62 111 PRO A N 1
ATOM 858 C CA . PRO A 1 111 ? 14.730 12.328 -18.905 1.00 33.62 111 PRO A CA 1
ATOM 859 C C . PRO A 1 111 ? 14.590 11.255 -17.822 1.00 33.62 111 PRO A C 1
ATOM 861 O O . PRO A 1 111 ? 13.668 10.439 -17.859 1.00 33.62 111 PRO A O 1
ATOM 864 N N . LYS A 1 112 ? 15.530 11.231 -16.867 1.00 41.62 112 LYS A N 1
ATOM 865 C CA . LYS A 1 112 ? 15.415 10.379 -15.680 1.00 41.62 112 LYS A CA 1
ATOM 866 C C . LYS A 1 112 ? 14.090 10.734 -15.018 1.00 41.62 112 LYS A C 1
ATOM 868 O O . LYS A 1 112 ? 13.954 11.841 -14.504 1.00 41.62 112 LYS A O 1
ATOM 873 N N . LEU A 1 113 ? 13.122 9.828 -15.104 1.00 41.09 113 LEU A N 1
ATOM 874 C CA . LEU A 1 113 ? 11.791 10.023 -14.554 1.00 41.09 113 LEU A CA 1
ATOM 875 C C . LEU A 1 113 ? 11.925 10.248 -13.044 1.00 41.09 113 LEU A C 1
ATOM 877 O O . LEU A 1 113 ? 12.183 9.319 -12.282 1.00 41.09 113 LEU A O 1
ATOM 881 N N . GLY A 1 114 ? 11.777 11.506 -12.627 1.00 40.53 114 GLY A N 1
ATOM 882 C CA . GLY A 1 114 ? 11.254 11.815 -11.305 1.00 40.53 114 GLY A CA 1
ATOM 883 C C . GLY A 1 114 ? 9.812 11.303 -11.189 1.00 40.53 114 GLY A C 1
ATOM 884 O O . GLY A 1 114 ? 9.243 10.839 -12.183 1.00 40.53 114 GLY A O 1
ATOM 885 N N . PRO A 1 115 ? 9.200 11.363 -9.995 1.00 33.47 115 PRO A N 1
ATOM 886 C CA . PRO A 1 115 ? 7.790 11.027 -9.840 1.00 33.47 115 PRO A CA 1
ATOM 887 C C . PRO A 1 115 ? 6.972 11.837 -10.853 1.00 33.47 115 PRO A C 1
ATOM 889 O O . PRO A 1 115 ? 7.042 13.065 -10.878 1.00 33.47 115 PRO A O 1
ATOM 892 N N . VAL A 1 116 ? 6.249 11.138 -11.730 1.00 36.28 116 VAL A N 1
ATOM 893 C CA . VAL A 1 116 ? 5.392 11.744 -12.750 1.00 36.28 116 VAL A CA 1
ATOM 894 C C . VAL A 1 116 ? 4.256 12.467 -12.030 1.00 36.28 116 VAL A C 1
ATOM 896 O O . VAL A 1 116 ? 3.254 11.867 -11.648 1.00 36.28 116 VAL A O 1
ATOM 899 N N . LEU A 1 117 ? 4.440 13.766 -11.802 1.00 38.53 117 LEU A N 1
ATOM 900 C CA . LEU A 1 117 ? 3.361 14.688 -11.483 1.00 38.53 117 LEU A CA 1
ATOM 901 C C . LEU A 1 117 ? 2.594 14.970 -12.776 1.00 38.53 117 LEU A C 1
ATOM 903 O O . LEU A 1 117 ? 3.172 15.291 -13.811 1.00 38.53 117 LEU A O 1
ATOM 907 N N . PHE A 1 118 ? 1.284 14.769 -12.700 1.00 35.59 118 PHE A N 1
ATOM 908 C CA . PHE A 1 118 ? 0.351 14.826 -13.815 1.00 35.59 118 PHE A CA 1
ATOM 909 C C . PHE A 1 118 ? 0.377 16.172 -14.546 1.00 35.59 118 PHE A C 1
ATOM 911 O O . PHE A 1 118 ? 0.254 17.228 -13.928 1.00 35.59 118 PHE A O 1
ATOM 918 N N . ASP A 1 119 ? 0.429 16.092 -15.875 1.00 43.72 119 ASP A N 1
ATOM 919 C CA . ASP A 1 119 ? 0.139 17.181 -16.801 1.00 43.72 119 ASP A CA 1
ATOM 920 C C . ASP A 1 119 ? -1.302 17.683 -16.593 1.00 43.72 119 ASP A C 1
ATOM 922 O O . ASP A 1 119 ? -2.287 17.014 -16.922 1.00 43.72 119 ASP A O 1
ATOM 926 N N . LYS A 1 120 ? -1.417 18.871 -15.995 1.00 38.91 120 LYS A N 1
ATOM 927 C CA . LYS A 1 120 ? -2.598 19.730 -16.073 1.00 38.91 120 LYS A CA 1
ATOM 928 C C . LYS A 1 120 ? -2.154 21.168 -16.344 1.00 38.91 120 LYS A C 1
ATOM 930 O O . LYS A 1 120 ? -2.014 21.956 -15.420 1.00 38.91 120 LYS A O 1
ATOM 935 N N . GLY A 1 121 ? -1.999 21.499 -17.624 1.00 35.78 121 GLY A N 1
ATOM 936 C CA . GLY A 1 121 ? -2.390 22.794 -18.198 1.00 35.78 121 GLY A CA 1
ATOM 937 C C . GLY A 1 121 ? -1.702 24.056 -17.656 1.00 35.78 121 GLY A C 1
ATOM 938 O O . GLY A 1 121 ? -2.203 24.694 -16.737 1.00 35.78 121 GLY A O 1
ATOM 939 N N . SER A 1 122 ? -0.597 24.426 -18.306 1.00 46.00 122 SER A N 1
ATOM 940 C CA . SER A 1 122 ? -0.174 25.747 -18.837 1.00 46.00 122 SER A CA 1
ATOM 941 C C . SER A 1 122 ? -0.465 27.097 -18.139 1.00 46.00 122 SER A C 1
ATOM 943 O O . SER A 1 122 ? -0.056 28.117 -18.682 1.00 46.00 122 SER A O 1
ATOM 945 N N . GLU A 1 123 ? -1.111 27.185 -16.976 1.00 43.94 123 GLU A N 1
ATOM 946 C CA . GLU A 1 123 ? -1.279 28.457 -16.235 1.00 43.94 123 GLU A CA 1
ATOM 947 C C . GLU A 1 123 ? -0.638 28.441 -14.835 1.00 43.94 123 GLU A C 1
ATOM 949 O O . GLU A 1 123 ? -0.494 29.485 -14.202 1.00 43.94 123 GLU A O 1
ATOM 954 N N . GLN A 1 124 ? -0.177 27.282 -14.354 1.00 45.53 124 GLN A N 1
ATOM 955 C CA . GLN A 1 124 ? 0.509 27.152 -13.059 1.00 45.53 124 GLN A CA 1
ATOM 956 C C . GLN A 1 124 ? 2.020 27.437 -13.122 1.00 45.53 124 GLN A C 1
ATOM 958 O O . GLN A 1 124 ? 2.644 27.639 -12.082 1.00 45.53 124 GLN A O 1
ATOM 963 N N . GLU A 1 125 ? 2.604 27.517 -14.318 1.00 40.72 125 GLU A N 1
ATOM 964 C CA . GLU A 1 125 ? 4.057 27.611 -14.525 1.00 40.72 125 GLU A CA 1
ATOM 965 C C . GLU A 1 125 ? 4.664 28.899 -13.934 1.00 40.72 125 GLU A C 1
ATOM 967 O O . GLU A 1 125 ? 5.726 28.855 -13.322 1.00 40.72 125 GLU A O 1
ATOM 972 N N . LEU A 1 126 ? 3.932 30.024 -13.962 1.00 39.09 126 LEU A N 1
ATOM 973 C CA . LEU A 1 126 ? 4.370 31.278 -13.325 1.00 39.09 126 LEU A CA 1
ATOM 974 C C . LEU A 1 126 ? 4.172 31.320 -11.797 1.00 39.09 126 LEU A C 1
ATOM 976 O O . LEU A 1 126 ? 4.760 32.165 -11.121 1.00 39.09 126 LEU A O 1
ATOM 980 N N . ALA A 1 127 ? 3.344 30.436 -11.231 1.00 42.16 127 ALA A N 1
ATOM 981 C CA . ALA A 1 127 ? 3.171 30.333 -9.780 1.00 42.16 127 ALA A CA 1
ATOM 982 C C . ALA A 1 127 ? 4.198 29.376 -9.139 1.00 42.16 127 ALA A C 1
ATOM 984 O O . ALA A 1 127 ? 4.537 29.541 -7.966 1.00 42.16 127 ALA A O 1
ATOM 985 N N . LEU A 1 128 ? 4.712 28.408 -9.908 1.00 43.09 128 LEU A N 1
ATOM 986 C CA . LEU A 1 128 ? 5.688 27.406 -9.470 1.00 43.09 128 LEU A CA 1
ATOM 987 C C . LEU A 1 128 ? 7.106 27.968 -9.294 1.00 43.09 128 LEU A C 1
ATOM 989 O O . LEU A 1 128 ? 7.767 27.592 -8.328 1.00 43.09 128 LEU A O 1
ATOM 993 N N . GLU A 1 129 ? 7.530 28.944 -10.105 1.00 42.41 129 GLU A N 1
ATOM 994 C CA . GLU A 1 129 ? 8.878 29.537 -9.995 1.00 42.41 129 GLU A CA 1
ATOM 995 C C . GLU A 1 129 ? 9.121 30.212 -8.622 1.00 42.41 129 GLU A C 1
ATOM 997 O O . GLU A 1 129 ? 10.242 30.245 -8.121 1.00 42.41 129 GLU A O 1
ATOM 1002 N N . ASN A 1 130 ? 8.056 30.665 -7.942 1.00 44.00 130 ASN A N 1
ATOM 1003 C CA . ASN A 1 130 ? 8.131 31.254 -6.596 1.00 44.00 130 ASN A CA 1
ATOM 1004 C C . ASN A 1 130 ? 7.877 30.256 -5.441 1.00 44.00 130 ASN A C 1
ATOM 1006 O O . ASN A 1 130 ? 8.092 30.605 -4.277 1.00 44.00 130 ASN A O 1
ATOM 1010 N N . LEU A 1 131 ? 7.424 29.027 -5.724 1.00 43.09 131 LEU A N 1
ATOM 1011 C CA . LEU A 1 131 ? 7.188 27.968 -4.723 1.00 43.09 131 LEU A CA 1
ATOM 1012 C C . LEU A 1 131 ? 8.320 26.932 -4.680 1.00 43.09 131 LEU A C 1
ATOM 1014 O O . LEU A 1 131 ? 8.620 26.402 -3.604 1.00 43.09 131 LEU A O 1
ATOM 1018 N N . GLU A 1 132 ? 8.997 26.693 -5.806 1.00 47.19 132 GLU A N 1
ATOM 1019 C CA . GLU A 1 132 ? 10.174 25.815 -5.886 1.00 47.19 132 GLU A CA 1
ATOM 1020 C C . GLU A 1 132 ? 11.319 26.270 -4.977 1.00 47.19 132 GLU A C 1
ATOM 1022 O O . GLU A 1 132 ? 12.125 25.457 -4.536 1.00 47.19 132 GLU A O 1
ATOM 1027 N N . THR A 1 133 ? 11.358 27.542 -4.574 1.00 46.22 133 THR A N 1
ATOM 1028 C CA . THR A 1 133 ? 12.402 28.014 -3.662 1.00 46.22 133 THR A CA 1
ATOM 1029 C C . THR A 1 133 ? 12.251 27.478 -2.226 1.00 46.22 133 THR A C 1
ATOM 1031 O O . THR A 1 133 ? 13.160 27.695 -1.424 1.00 46.22 133 THR A O 1
ATOM 1034 N N . ARG A 1 134 ? 11.143 26.807 -1.834 1.00 46.06 134 ARG A N 1
ATOM 1035 C CA . ARG A 1 134 ? 10.933 26.371 -0.426 1.00 46.06 134 ARG A CA 1
ATOM 1036 C C . ARG A 1 134 ? 10.143 25.076 -0.171 1.00 46.06 134 ARG A C 1
ATOM 1038 O O . ARG A 1 134 ? 9.873 24.790 0.999 1.00 46.06 134 ARG A O 1
ATOM 1045 N N . ALA A 1 135 ? 9.773 24.278 -1.170 1.00 49.81 135 ALA A N 1
ATOM 1046 C CA . ALA A 1 135 ? 9.076 23.012 -0.909 1.00 49.81 135 ALA A CA 1
ATOM 1047 C C . ALA A 1 135 ? 10.049 21.941 -0.371 1.00 49.81 135 ALA A C 1
ATOM 1049 O O . ALA A 1 135 ? 10.607 21.146 -1.117 1.00 49.81 135 ALA A O 1
ATOM 1050 N N . ARG A 1 136 ? 10.279 21.932 0.947 1.00 57.34 136 ARG A N 1
ATOM 1051 C CA . ARG A 1 136 ? 11.013 20.853 1.624 1.00 57.34 136 ARG A CA 1
ATOM 1052 C C . ARG A 1 136 ? 10.163 19.581 1.580 1.00 57.34 136 ARG A C 1
ATOM 1054 O O . ARG A 1 136 ? 9.049 19.564 2.100 1.00 57.34 136 ARG A O 1
ATOM 1061 N N . VAL A 1 137 ? 10.680 18.528 0.960 1.00 63.75 137 VAL A N 1
ATOM 1062 C CA . VAL A 1 137 ? 10.089 17.187 0.949 1.00 63.75 137 VAL A CA 1
ATOM 1063 C C . VAL A 1 137 ? 10.156 16.622 2.362 1.00 63.75 137 VAL A C 1
ATOM 1065 O O . VAL A 1 137 ? 11.234 16.575 2.945 1.00 63.75 137 VAL A O 1
ATOM 1068 N N . ILE A 1 1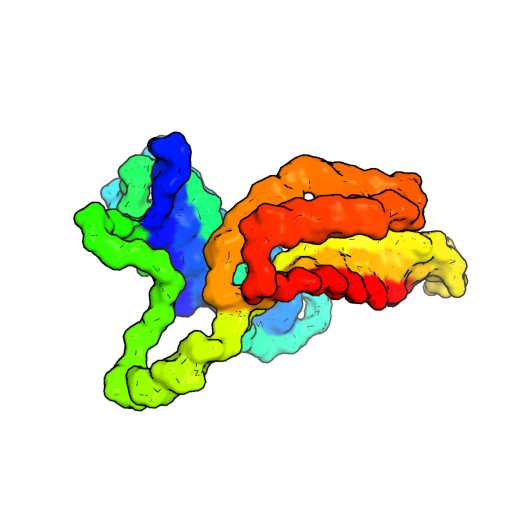38 ? 9.017 16.185 2.906 1.00 75.94 138 ILE A N 1
ATOM 1069 C CA . ILE A 1 138 ? 8.933 15.544 4.223 1.00 75.94 138 ILE A CA 1
ATOM 1070 C C . ILE A 1 138 ? 8.710 14.043 4.032 1.00 75.94 138 ILE A C 1
ATOM 1072 O O . ILE A 1 138 ? 7.601 13.609 3.721 1.00 75.94 138 ILE A O 1
ATOM 1076 N N . VAL A 1 139 ? 9.745 13.243 4.272 1.00 78.56 139 VAL A N 1
ATOM 1077 C CA . VAL A 1 139 ? 9.665 11.778 4.295 1.00 78.56 139 VAL A CA 1
ATOM 1078 C C . VAL A 1 139 ? 9.330 11.322 5.705 1.00 78.56 139 VAL A C 1
ATOM 1080 O O . VAL A 1 139 ? 9.988 11.734 6.659 1.00 78.56 139 VAL A O 1
ATOM 1083 N N . LYS A 1 140 ? 8.315 10.465 5.846 1.00 82.25 140 LYS A N 1
ATOM 1084 C CA . LYS A 1 140 ? 7.934 9.850 7.123 1.00 82.25 140 LYS A CA 1
ATOM 1085 C C . LYS A 1 140 ? 8.050 8.337 7.021 1.00 82.25 140 LYS A C 1
ATOM 1087 O O . LYS A 1 140 ? 7.302 7.731 6.264 1.00 82.25 140 LYS A O 1
ATOM 1092 N N . GLU A 1 141 ? 8.940 7.750 7.809 1.00 79.31 141 GLU A N 1
ATOM 1093 C CA . GLU A 1 141 ? 9.206 6.313 7.821 1.00 79.31 141 GLU A CA 1
ATOM 1094 C C . GLU A 1 141 ? 8.940 5.743 9.216 1.00 79.31 141 GLU A C 1
ATOM 1096 O O . GLU A 1 141 ? 9.430 6.268 10.219 1.00 79.31 141 GLU A O 1
ATOM 1101 N N . ARG A 1 142 ? 8.153 4.668 9.315 1.00 78.50 142 ARG A N 1
ATOM 1102 C CA . ARG A 1 142 ? 7.888 4.021 10.606 1.00 78.50 142 ARG A CA 1
ATOM 1103 C C . ARG A 1 142 ? 9.058 3.100 10.936 1.00 78.50 142 ARG A C 1
ATOM 1105 O O . ARG A 1 142 ? 9.196 2.038 10.345 1.00 78.50 142 ARG A O 1
ATOM 1112 N N . LEU A 1 143 ? 9.856 3.473 11.932 1.00 70.44 143 LEU A N 1
ATOM 1113 C CA . LEU A 1 143 ? 11.040 2.707 12.321 1.00 70.44 143 LEU A CA 1
ATOM 1114 C C . LEU A 1 143 ? 10.684 1.466 13.137 1.00 70.44 143 LEU A C 1
ATOM 1116 O O . LEU A 1 143 ? 11.254 0.399 12.927 1.00 70.44 143 LEU A O 1
ATOM 1120 N N . ALA A 1 144 ? 9.773 1.609 14.102 1.00 67.44 144 ALA A N 1
ATOM 1121 C CA . ALA A 1 144 ? 9.402 0.505 14.975 1.00 67.44 144 ALA A CA 1
ATOM 1122 C C . ALA A 1 144 ? 8.107 0.731 15.736 1.00 67.44 144 ALA A C 1
ATOM 1124 O O . ALA A 1 144 ? 7.691 1.856 16.010 1.00 67.44 144 ALA A O 1
ATOM 1125 N N . VAL A 1 145 ? 7.521 -0.392 16.141 1.00 74.88 145 VAL A N 1
ATOM 1126 C CA . VAL A 1 145 ? 6.426 -0.439 17.098 1.00 74.88 145 VAL A CA 1
ATOM 1127 C C . VAL A 1 145 ? 6.755 -1.488 18.143 1.00 74.88 145 VAL A C 1
ATOM 1129 O O . VAL A 1 145 ? 6.995 -2.642 17.796 1.00 74.88 145 VAL A O 1
ATOM 1132 N N . PHE A 1 146 ? 6.766 -1.099 19.412 1.00 70.56 146 PHE A N 1
ATOM 1133 C CA . PHE A 1 146 ? 7.061 -2.019 20.505 1.00 70.56 146 PHE A CA 1
ATOM 1134 C C . PHE A 1 146 ? 6.229 -1.701 21.744 1.00 70.56 146 PHE A C 1
ATOM 1136 O O . PHE A 1 146 ? 5.738 -0.586 21.923 1.00 70.56 146 PHE A O 1
ATOM 1143 N N . ASP A 1 147 ? 6.054 -2.716 22.585 1.00 78.62 147 ASP A N 1
ATOM 1144 C CA . ASP A 1 147 ? 5.334 -2.615 23.845 1.00 78.62 147 ASP A CA 1
ATOM 1145 C C . ASP A 1 147 ? 6.300 -2.839 25.017 1.00 78.62 147 ASP A C 1
ATOM 1147 O O . ASP A 1 147 ? 7.079 -3.793 25.005 1.00 78.62 147 ASP A O 1
ATOM 1151 N N . ASP A 1 148 ? 6.203 -2.005 26.050 1.00 75.81 148 ASP A N 1
ATOM 1152 C CA . ASP A 1 148 ? 6.911 -2.178 27.319 1.00 75.81 148 ASP A CA 1
ATOM 1153 C C . ASP A 1 148 ? 5.988 -1.945 28.533 1.00 75.81 148 ASP A C 1
ATOM 1155 O O . ASP A 1 148 ? 4.765 -1.793 28.409 1.00 75.81 148 ASP A O 1
ATOM 1159 N N . SER A 1 149 ? 6.575 -1.956 29.736 1.00 75.12 149 SER A N 1
ATOM 1160 C CA . SER A 1 149 ? 5.907 -1.550 30.982 1.00 75.12 149 SER A CA 1
ATOM 1161 C C . SER A 1 149 ? 4.570 -2.262 31.226 1.00 75.12 149 SER A C 1
ATOM 1163 O O . SER A 1 149 ? 3.539 -1.638 31.508 1.00 75.12 149 SER A O 1
ATOM 1165 N N . PHE A 1 150 ? 4.579 -3.590 31.121 1.00 80.50 150 PHE A N 1
ATOM 1166 C CA . PHE A 1 150 ? 3.426 -4.441 31.401 1.00 80.50 150 PHE A CA 1
ATOM 1167 C C . PHE A 1 150 ? 3.082 -4.383 32.890 1.00 80.50 150 PHE A C 1
ATOM 1169 O O . PHE A 1 150 ? 3.883 -4.744 33.746 1.00 80.50 150 PHE A O 1
ATOM 1176 N N . ASN A 1 151 ? 1.875 -3.921 33.202 1.00 84.56 151 ASN A N 1
ATOM 1177 C CA . ASN A 1 151 ? 1.397 -3.743 34.565 1.00 84.56 151 ASN A CA 1
ATOM 1178 C C . ASN A 1 151 ? -0.007 -4.323 34.713 1.00 84.56 151 ASN A C 1
ATOM 1180 O O . ASN A 1 151 ? -0.889 -4.067 33.891 1.00 84.56 151 ASN A O 1
ATOM 1184 N N . ILE A 1 152 ? -0.243 -5.026 35.815 1.00 87.50 152 ILE A N 1
ATOM 1185 C CA . ILE A 1 152 ? -1.594 -5.390 36.241 1.00 87.50 152 ILE A CA 1
ATOM 1186 C C . ILE A 1 152 ? -2.207 -4.162 36.921 1.00 87.50 152 ILE A C 1
ATOM 1188 O O . ILE A 1 152 ? -1.589 -3.549 37.787 1.00 87.50 152 ILE A O 1
ATOM 1192 N N . ILE A 1 153 ? -3.413 -3.777 36.509 1.00 91.44 153 ILE A N 1
ATOM 1193 C CA . ILE A 1 153 ? -4.117 -2.588 37.024 1.00 91.44 153 ILE A CA 1
ATOM 1194 C C . ILE A 1 153 ? -5.502 -2.890 37.588 1.00 91.44 153 ILE A C 1
ATOM 1196 O O . ILE A 1 153 ? -6.218 -1.967 37.972 1.00 91.44 153 ILE A O 1
ATOM 1200 N N . GLY A 1 154 ? -5.908 -4.157 37.621 1.00 92.12 154 GLY A N 1
ATOM 1201 C CA . GLY A 1 154 ? -7.154 -4.570 38.256 1.00 92.12 154 GLY A CA 1
ATOM 1202 C C . GLY A 1 154 ? -7.693 -5.877 37.698 1.00 92.12 154 GLY A C 1
ATOM 1203 O O . GLY A 1 154 ? -6.949 -6.691 37.160 1.00 92.12 154 GLY A O 1
ATOM 1204 N N . HIS A 1 155 ? -9.008 -6.045 37.798 1.00 89.94 155 HIS A N 1
ATOM 1205 C CA . HIS A 1 155 ? -9.738 -7.218 37.322 1.00 89.94 155 HIS A CA 1
ATOM 1206 C C . HIS A 1 155 ? -10.807 -6.806 36.304 1.00 89.94 155 HIS A C 1
ATOM 1208 O O . HIS A 1 155 ? -11.361 -5.706 36.384 1.00 89.94 155 HIS A O 1
ATOM 1214 N N . CYS A 1 156 ? -11.114 -7.696 35.363 1.00 87.56 156 CYS A N 1
ATOM 1215 C CA . CYS A 1 156 ? -12.221 -7.543 34.417 1.00 87.56 156 CYS A CA 1
ATOM 1216 C C . CYS A 1 156 ? -13.426 -8.448 34.739 1.00 87.56 156 CYS A C 1
ATOM 1218 O O . CYS A 1 156 ? -14.420 -8.401 34.023 1.00 87.56 156 CYS A O 1
ATOM 1220 N N . GLY A 1 157 ? -13.358 -9.224 35.831 1.00 83.81 157 GLY A N 1
ATOM 1221 C CA . GLY A 1 157 ? -14.343 -10.245 36.207 1.00 83.81 157 GLY A CA 1
ATOM 1222 C C . GLY A 1 157 ? -13.880 -11.670 35.870 1.00 83.81 157 GLY A C 1
ATOM 1223 O O . GLY A 1 157 ? -13.029 -11.870 35.006 1.00 83.81 157 GLY A O 1
ATOM 1224 N N . GLY A 1 158 ? -14.409 -12.671 36.581 1.00 87.25 158 GLY A N 1
ATOM 1225 C CA . GLY A 1 158 ? -13.977 -14.068 36.437 1.00 87.25 158 GLY A CA 1
ATOM 1226 C C . GLY A 1 158 ? -12.491 -14.260 36.770 1.00 87.25 158 GLY A C 1
ATOM 1227 O O . GLY A 1 158 ? -12.000 -13.679 37.732 1.00 87.25 158 GLY A O 1
ATOM 1228 N N . LEU A 1 159 ? -11.774 -15.045 35.959 1.00 88.06 159 LEU A N 1
ATOM 1229 C CA . LEU A 1 159 ? -10.314 -15.229 36.048 1.00 88.06 159 LEU A CA 1
ATOM 1230 C C . LEU A 1 159 ? -9.519 -14.182 35.233 1.00 88.06 159 LEU A C 1
ATOM 1232 O O . LEU A 1 159 ? -8.299 -14.275 35.144 1.00 88.06 159 LEU A O 1
ATOM 1236 N N . SER A 1 160 ? -10.191 -13.185 34.640 1.00 89.81 160 SER A N 1
ATOM 1237 C CA . SER A 1 160 ? -9.580 -12.215 33.720 1.00 89.81 160 SER A CA 1
ATOM 1238 C C . SER A 1 160 ? -9.011 -10.995 34.444 1.00 89.81 160 SER A C 1
ATOM 1240 O O . SER A 1 160 ? -9.756 -10.236 35.079 1.00 89.81 160 SER A O 1
ATOM 1242 N N . VAL A 1 161 ? -7.706 -10.749 34.311 1.00 91.50 161 VAL A N 1
ATOM 1243 C CA . VAL A 1 161 ? -7.038 -9.578 34.892 1.00 91.50 161 VAL A CA 1
ATOM 1244 C C . VAL A 1 161 ? -6.980 -8.417 33.903 1.00 91.50 161 VAL A C 1
ATOM 1246 O O . VAL A 1 161 ? -6.778 -8.587 32.702 1.00 91.50 161 VAL A O 1
ATOM 1249 N N . ARG A 1 162 ? -7.145 -7.197 34.422 1.00 90.69 162 ARG A N 1
ATOM 1250 C CA . ARG A 1 162 ? -6.974 -5.967 33.650 1.00 90.69 162 ARG A CA 1
ATOM 1251 C C . ARG A 1 162 ? -5.498 -5.611 33.615 1.00 90.69 162 ARG A C 1
ATOM 1253 O O . ARG A 1 162 ? -4.895 -5.332 34.653 1.00 90.69 162 ARG A O 1
ATOM 1260 N N . MET A 1 163 ? -4.947 -5.547 32.418 1.00 92.31 163 MET A N 1
ATOM 1261 C CA . MET A 1 163 ? -3.561 -5.191 32.171 1.00 92.31 163 MET A CA 1
ATOM 1262 C C . MET A 1 163 ? -3.457 -3.841 31.466 1.00 92.31 163 MET A C 1
ATOM 1264 O O . MET A 1 163 ? -4.378 -3.401 30.772 1.00 92.31 163 MET A O 1
ATOM 1268 N N . LYS A 1 164 ? -2.321 -3.171 31.651 1.00 91.00 164 LYS A N 1
ATOM 1269 C CA . LYS A 1 164 ? -1.877 -2.062 30.810 1.00 91.00 164 LYS A CA 1
ATOM 1270 C C . LYS A 1 164 ? -0.440 -2.283 30.352 1.00 91.00 164 LYS A C 1
ATOM 1272 O O . LYS A 1 164 ? 0.348 -2.896 31.064 1.00 91.00 164 LYS A O 1
ATOM 1277 N N . LYS A 1 165 ? -0.115 -1.745 29.186 1.00 85.12 165 LYS A N 1
ATOM 1278 C CA . LYS A 1 165 ? 1.217 -1.723 28.580 1.00 85.12 165 LYS A CA 1
ATOM 1279 C C . LYS A 1 165 ? 1.387 -0.382 27.910 1.00 85.12 165 LYS A C 1
ATOM 1281 O O . LYS A 1 165 ? 0.397 0.242 27.511 1.00 85.12 165 LYS A O 1
ATOM 1286 N N . LEU A 1 166 ? 2.620 0.061 27.819 1.00 82.12 166 LEU A N 1
ATOM 1287 C CA . LEU A 1 166 ? 2.963 1.272 27.113 1.00 82.12 166 LEU A CA 1
ATOM 1288 C C . LEU A 1 166 ? 3.374 0.864 25.701 1.00 82.12 166 LEU A C 1
ATOM 1290 O O . LEU A 1 166 ? 4.280 0.055 25.537 1.00 82.12 166 LEU A O 1
ATOM 1294 N N . ARG A 1 167 ? 2.657 1.357 24.692 1.00 83.19 167 ARG A N 1
ATOM 1295 C CA . ARG A 1 167 ? 3.001 1.136 23.287 1.00 83.19 167 ARG A CA 1
ATOM 1296 C C . ARG A 1 167 ? 3.716 2.358 22.756 1.00 83.19 167 ARG A C 1
ATOM 1298 O O . ARG A 1 167 ? 3.181 3.460 22.877 1.00 83.19 167 ARG A O 1
ATOM 1305 N N . HIS A 1 168 ? 4.851 2.130 22.121 1.00 75.44 168 HIS A N 1
ATOM 1306 C CA . HIS A 1 168 ? 5.646 3.139 21.437 1.00 75.44 168 HIS A CA 1
ATOM 1307 C C . HIS A 1 168 ? 5.580 2.900 19.937 1.00 75.44 168 HIS A C 1
ATOM 1309 O O . HIS A 1 168 ? 5.595 1.759 19.470 1.00 75.44 168 HIS A O 1
ATOM 1315 N N . GLU A 1 169 ? 5.478 3.983 19.184 1.00 81.50 169 GLU A N 1
ATOM 1316 C CA . GLU A 1 169 ? 5.486 3.983 17.727 1.00 81.50 169 GLU A CA 1
ATOM 1317 C C . GLU A 1 169 ? 6.472 5.058 17.280 1.00 81.50 169 GLU A C 1
ATOM 1319 O O . GLU A 1 169 ? 6.192 6.253 17.379 1.00 81.50 169 GLU A O 1
ATOM 1324 N N . LEU A 1 170 ? 7.643 4.611 16.829 1.00 74.81 170 LEU A N 1
ATOM 1325 C CA . LEU A 1 170 ? 8.737 5.472 16.408 1.00 74.81 170 LEU A CA 1
ATOM 1326 C C . LEU A 1 170 ? 8.615 5.768 14.918 1.00 74.81 170 LEU A C 1
ATOM 1328 O O . LEU A 1 170 ? 8.584 4.853 14.092 1.00 74.81 170 LEU A O 1
ATOM 1332 N N . THR A 1 171 ? 8.580 7.051 14.580 1.00 79.00 171 THR A N 1
ATOM 1333 C CA . THR A 1 171 ? 8.511 7.544 13.204 1.00 79.00 171 THR A CA 1
ATOM 1334 C C . THR A 1 171 ? 9.693 8.466 12.937 1.00 79.00 171 THR A C 1
ATOM 1336 O O . THR A 1 171 ? 9.855 9.482 13.607 1.00 79.00 171 THR A O 1
ATOM 1339 N N . LEU A 1 172 ? 10.515 8.125 11.953 1.00 80.69 172 LEU A N 1
ATOM 1340 C CA . LEU A 1 172 ? 11.522 9.014 11.394 1.00 80.69 172 LEU A CA 1
ATOM 1341 C C . LEU A 1 172 ? 10.838 10.016 10.469 1.00 80.69 172 LEU A C 1
ATOM 1343 O O . LEU A 1 172 ? 10.047 9.636 9.613 1.00 80.69 172 LEU A O 1
ATOM 1347 N N . ILE A 1 173 ? 11.163 11.287 10.632 1.00 82.12 173 ILE A N 1
ATOM 1348 C CA . ILE A 1 173 ? 10.720 12.392 9.797 1.00 82.12 173 ILE A CA 1
ATOM 1349 C C . ILE A 1 173 ? 11.983 13.066 9.270 1.00 82.12 173 ILE A C 1
ATOM 1351 O O . ILE A 1 173 ? 12.785 13.562 10.058 1.00 82.12 173 ILE A O 1
ATOM 1355 N N . VAL A 1 174 ? 12.173 13.073 7.956 1.00 82.38 174 VAL A N 1
ATOM 1356 C CA . VAL A 1 174 ? 13.298 13.760 7.314 1.00 82.38 174 VAL A CA 1
ATOM 1357 C C . VAL A 1 174 ? 12.744 14.806 6.366 1.00 82.38 174 VAL A C 1
ATOM 1359 O O . VAL A 1 174 ? 11.972 14.478 5.468 1.00 82.38 174 VAL A O 1
ATOM 1362 N N . GLU A 1 175 ? 13.127 16.058 6.574 1.00 82.69 175 GLU A N 1
ATOM 1363 C CA . GLU A 1 175 ? 12.783 17.174 5.703 1.00 82.69 175 GLU A CA 1
ATOM 1364 C C . GLU A 1 175 ? 13.995 17.545 4.854 1.00 82.69 175 GLU A C 1
ATOM 1366 O O . GLU A 1 175 ? 15.075 17.755 5.398 1.00 82.69 175 GLU A O 1
ATOM 1371 N N . GLY A 1 176 ? 13.842 17.667 3.541 1.00 81.06 176 GLY A N 1
ATOM 1372 C CA . GLY A 1 176 ? 14.950 18.074 2.684 1.00 81.06 176 GLY A CA 1
ATOM 1373 C C . GLY A 1 176 ? 14.550 18.319 1.238 1.00 81.06 176 GLY A C 1
ATOM 1374 O O . GLY A 1 176 ? 13.392 18.135 0.877 1.00 81.06 176 GLY A O 1
ATOM 1375 N N . PRO A 1 177 ? 15.487 18.763 0.394 1.00 76.75 177 PRO A N 1
ATOM 1376 C CA . PRO A 1 177 ? 15.182 19.128 -0.987 1.00 76.75 177 PRO A CA 1
ATOM 1377 C C . PRO A 1 177 ? 14.923 17.915 -1.897 1.00 76.75 177 PRO A C 1
ATOM 1379 O O . PRO A 1 177 ? 14.273 18.065 -2.927 1.00 76.75 177 PRO A O 1
ATOM 1382 N N . ASN A 1 178 ? 15.410 16.719 -1.537 1.00 79.88 178 ASN A N 1
ATOM 1383 C CA . ASN A 1 178 ? 15.362 15.537 -2.401 1.00 79.88 178 ASN A CA 1
ATOM 1384 C C . ASN A 1 178 ? 14.949 14.258 -1.651 1.00 79.88 178 ASN A C 1
ATOM 1386 O O . ASN A 1 178 ? 15.708 13.725 -0.843 1.00 79.88 178 ASN A O 1
ATOM 1390 N N . GLU A 1 179 ? 13.772 13.715 -1.975 1.00 77.94 179 GLU A N 1
ATOM 1391 C CA . GLU A 1 179 ? 13.264 12.454 -1.412 1.00 77.94 179 GLU A CA 1
ATOM 1392 C C . GLU A 1 179 ? 14.141 11.235 -1.740 1.00 77.94 179 GLU A C 1
ATOM 1394 O O . GLU A 1 179 ? 14.315 10.346 -0.904 1.00 77.94 179 GLU A O 1
ATOM 1399 N N . ALA A 1 180 ? 14.699 11.172 -2.951 1.00 76.81 180 ALA A N 1
ATOM 1400 C CA . ALA A 1 180 ? 15.443 10.004 -3.415 1.00 76.81 180 ALA A CA 1
ATOM 1401 C C . ALA A 1 180 ? 16.754 9.817 -2.638 1.00 76.81 180 ALA A C 1
ATOM 1403 O O . ALA A 1 180 ? 17.159 8.684 -2.363 1.00 76.81 180 ALA A O 1
ATOM 1404 N N . ASP A 1 181 ? 17.395 10.922 -2.253 1.00 80.88 181 ASP A N 1
ATOM 1405 C CA . ASP A 1 181 ? 18.599 10.893 -1.423 1.00 80.88 181 ASP A CA 1
ATOM 1406 C C . ASP A 1 181 ? 18.256 10.489 0.016 1.00 80.88 181 ASP A C 1
ATOM 1408 O O . ASP A 1 181 ? 18.948 9.650 0.593 1.00 80.88 181 ASP A O 1
ATOM 1412 N N . ILE A 1 182 ? 17.123 10.970 0.548 1.00 79.50 182 ILE A N 1
ATOM 1413 C CA . ILE A 1 182 ? 16.599 10.556 1.858 1.00 79.50 182 ILE A CA 1
ATOM 1414 C C . ILE A 1 182 ? 16.376 9.044 1.900 1.00 79.50 182 ILE A C 1
ATOM 1416 O O . ILE A 1 182 ? 16.905 8.375 2.786 1.00 79.50 182 ILE A O 1
ATOM 1420 N N . ARG A 1 183 ? 15.640 8.479 0.934 1.00 80.25 183 ARG A N 1
ATOM 1421 C CA . ARG A 1 183 ? 15.337 7.036 0.905 1.00 80.25 183 ARG A CA 1
ATOM 1422 C C . ARG A 1 183 ? 16.593 6.185 0.752 1.00 80.25 183 ARG A C 1
ATOM 1424 O O . ARG A 1 183 ? 16.775 5.231 1.503 1.00 80.25 183 ARG A O 1
ATOM 1431 N N . ARG A 1 184 ? 17.509 6.576 -0.140 1.00 81.38 184 ARG A N 1
ATOM 1432 C CA . ARG A 1 184 ? 18.796 5.886 -0.320 1.00 81.38 184 ARG A CA 1
ATOM 1433 C C . ARG A 1 184 ? 19.639 5.905 0.955 1.00 81.38 184 ARG A C 1
ATOM 1435 O O . ARG A 1 184 ? 20.305 4.919 1.268 1.00 81.38 184 ARG A O 1
ATOM 1442 N N . CYS A 1 185 ? 19.631 7.020 1.682 1.00 81.94 185 CYS A N 1
ATOM 1443 C CA . CYS A 1 185 ? 20.333 7.126 2.954 1.00 81.94 185 CYS A CA 1
ATOM 1444 C C . CYS A 1 185 ? 19.678 6.287 4.044 1.00 81.94 185 CYS A C 1
ATOM 1446 O O . CYS A 1 185 ? 20.387 5.572 4.744 1.00 81.94 185 CYS A O 1
ATOM 1448 N N . ILE A 1 186 ? 18.347 6.289 4.139 1.00 77.25 186 ILE A N 1
ATOM 1449 C CA . ILE A 1 186 ? 17.620 5.414 5.064 1.00 77.25 186 ILE A CA 1
ATOM 1450 C C . ILE A 1 186 ? 17.961 3.950 4.790 1.00 77.25 186 ILE A C 1
ATOM 1452 O O . ILE A 1 186 ? 18.310 3.245 5.726 1.00 77.25 186 ILE A O 1
ATOM 1456 N N . GLU A 1 187 ? 17.960 3.498 3.536 1.00 74.62 187 GLU A N 1
ATOM 1457 C CA . GLU A 1 187 ? 18.312 2.115 3.182 1.00 74.62 187 GLU A CA 1
ATOM 1458 C C . GLU A 1 187 ? 19.760 1.752 3.545 1.00 74.62 187 GLU A C 1
ATOM 1460 O O . GLU A 1 187 ? 20.024 0.654 4.036 1.00 74.62 187 GLU A O 1
ATOM 1465 N N . ARG A 1 188 ? 20.711 2.678 3.354 1.00 72.69 188 ARG A N 1
ATOM 1466 C CA . ARG A 1 188 ? 22.119 2.472 3.738 1.00 72.69 188 ARG A CA 1
ATOM 1467 C C . ARG A 1 188 ? 22.324 2.473 5.252 1.00 72.69 188 ARG A C 1
ATOM 1469 O O . ARG A 1 188 ? 23.129 1.693 5.757 1.00 72.69 188 ARG A O 1
ATOM 1476 N N . SER A 1 189 ? 21.606 3.332 5.968 1.00 66.31 189 SER A N 1
ATOM 1477 C CA . SER A 1 189 ? 21.680 3.465 7.426 1.00 66.31 189 SER A CA 1
ATOM 1478 C C . SER A 1 189 ? 20.835 2.418 8.160 1.00 66.31 189 SER A C 1
ATOM 1480 O O . SER A 1 189 ? 21.131 2.096 9.309 1.00 66.31 189 SER A O 1
ATOM 1482 N N . ALA A 1 190 ? 19.845 1.817 7.494 1.00 61.88 190 ALA A N 1
ATOM 1483 C CA . ALA A 1 190 ? 19.035 0.692 7.971 1.00 61.88 190 ALA A CA 1
ATOM 1484 C C . ALA A 1 190 ? 19.759 -0.664 7.861 1.00 61.88 190 ALA A C 1
ATOM 1486 O O . ALA A 1 190 ? 19.124 -1.721 7.882 1.00 61.88 190 ALA A O 1
ATOM 1487 N N . GLY A 1 191 ? 21.096 -0.657 7.795 1.00 55.06 191 GLY A N 1
ATOM 1488 C CA . GLY A 1 191 ? 21.893 -1.853 8.044 1.00 55.06 191 GLY A CA 1
ATOM 1489 C C . GLY A 1 191 ? 21.486 -2.513 9.368 1.00 55.06 191 GLY A C 1
ATOM 1490 O O . GLY A 1 191 ? 20.952 -1.861 10.267 1.00 55.06 191 GLY A O 1
ATOM 1491 N N . ALA A 1 192 ? 21.757 -3.816 9.495 1.00 44.06 192 ALA A N 1
ATOM 1492 C CA . ALA A 1 192 ? 21.272 -4.702 10.562 1.00 44.06 192 ALA A CA 1
ATOM 1493 C C . ALA A 1 192 ? 21.403 -4.175 12.015 1.00 44.06 192 ALA A C 1
ATOM 1495 O O . ALA A 1 192 ? 20.758 -4.712 12.910 1.00 44.06 192 ALA A O 1
ATOM 1496 N N . GLY A 1 193 ? 22.188 -3.120 12.259 1.00 47.50 193 GLY A N 1
ATOM 1497 C CA . GLY A 1 193 ? 22.372 -2.456 13.548 1.00 47.50 193 GLY A CA 1
ATOM 1498 C C . GLY A 1 193 ? 21.127 -1.786 14.145 1.00 47.50 193 GLY A C 1
ATOM 1499 O O . GLY A 1 193 ? 20.880 -2.001 15.327 1.00 47.50 193 GLY A O 1
ATOM 1500 N N . LEU A 1 194 ? 20.316 -1.024 13.390 1.00 54.06 194 LEU A N 1
ATOM 1501 C CA . LEU A 1 194 ? 19.126 -0.365 13.973 1.00 54.06 194 LEU A CA 1
ATOM 1502 C C . LEU A 1 194 ? 18.060 -1.401 14.355 1.00 54.06 194 LEU A C 1
ATOM 1504 O O . LEU A 1 194 ? 17.533 -1.379 15.465 1.00 54.06 194 LEU A O 1
ATOM 1508 N N . ILE A 1 195 ? 17.793 -2.348 13.454 1.00 49.88 195 ILE A N 1
ATOM 1509 C CA . ILE A 1 195 ? 16.826 -3.428 13.677 1.00 49.88 195 ILE A CA 1
ATOM 1510 C C . ILE A 1 195 ? 17.283 -4.309 14.850 1.00 49.88 195 ILE A C 1
ATOM 1512 O O . ILE A 1 195 ? 16.502 -4.558 15.767 1.00 49.88 195 ILE A O 1
ATOM 1516 N N . ALA A 1 196 ? 18.557 -4.720 14.888 1.00 44.41 196 ALA A N 1
ATOM 1517 C CA . ALA A 1 196 ? 19.095 -5.511 15.996 1.00 44.41 196 ALA A CA 1
ATOM 1518 C C . ALA A 1 196 ? 19.080 -4.747 17.328 1.00 44.41 196 ALA A C 1
ATOM 1520 O O . ALA A 1 196 ? 18.819 -5.342 18.372 1.00 44.41 196 ALA A O 1
ATOM 1521 N N . ALA A 1 197 ? 19.313 -3.434 17.312 1.00 52.62 197 ALA A N 1
ATOM 1522 C CA . ALA A 1 197 ? 19.281 -2.623 18.518 1.00 52.62 197 ALA A CA 1
ATOM 1523 C C . ALA A 1 197 ? 17.853 -2.389 19.035 1.00 52.62 197 ALA A C 1
ATOM 1525 O O . ALA A 1 197 ? 17.633 -2.462 20.240 1.00 52.62 197 ALA A O 1
ATOM 1526 N N . ILE A 1 198 ? 16.866 -2.202 18.154 1.00 52.19 198 ILE A N 1
ATOM 1527 C CA . ILE A 1 198 ? 15.447 -2.142 18.540 1.00 52.19 198 ILE A CA 1
ATOM 1528 C C . ILE A 1 198 ? 14.982 -3.490 19.115 1.00 52.19 198 ILE A C 1
ATOM 1530 O O . ILE A 1 198 ? 14.249 -3.531 20.101 1.00 52.19 198 ILE A O 1
ATOM 1534 N N . VAL A 1 199 ? 15.460 -4.608 18.564 1.00 50.72 199 VAL A N 1
ATOM 1535 C CA . VAL A 1 199 ? 15.218 -5.938 19.144 1.00 50.72 199 VAL A CA 1
ATOM 1536 C C . VAL A 1 199 ? 15.904 -6.080 20.511 1.00 50.72 199 VAL A C 1
ATOM 1538 O O . VAL A 1 199 ? 15.297 -6.590 21.450 1.00 50.72 199 VAL A O 1
ATOM 1541 N N . ALA A 1 200 ? 17.130 -5.580 20.681 1.00 49.94 200 ALA A N 1
ATOM 1542 C CA . ALA A 1 200 ? 17.823 -5.590 21.973 1.00 49.94 200 ALA A CA 1
ATOM 1543 C C . ALA A 1 200 ? 17.122 -4.718 23.034 1.00 49.94 200 ALA A C 1
ATOM 1545 O O . ALA A 1 200 ? 17.128 -5.054 24.216 1.00 49.94 200 ALA A O 1
ATOM 1546 N N . VAL A 1 201 ? 16.450 -3.640 22.623 1.00 54.25 201 VAL A N 1
ATOM 1547 C CA . VAL A 1 201 ? 15.660 -2.762 23.502 1.00 54.25 201 VAL A CA 1
ATOM 1548 C C . VAL A 1 201 ? 14.521 -3.497 24.199 1.00 54.25 201 VAL A C 1
ATOM 1550 O O . VAL A 1 201 ? 14.251 -3.212 25.369 1.00 54.25 201 VAL A O 1
ATOM 1553 N N . TYR A 1 202 ? 13.920 -4.481 23.526 1.00 50.66 202 TYR A N 1
ATOM 1554 C CA . TYR A 1 202 ? 12.931 -5.380 24.121 1.00 50.66 202 TYR A CA 1
ATOM 1555 C C . TYR A 1 202 ? 13.510 -6.170 25.308 1.00 50.66 202 TYR A C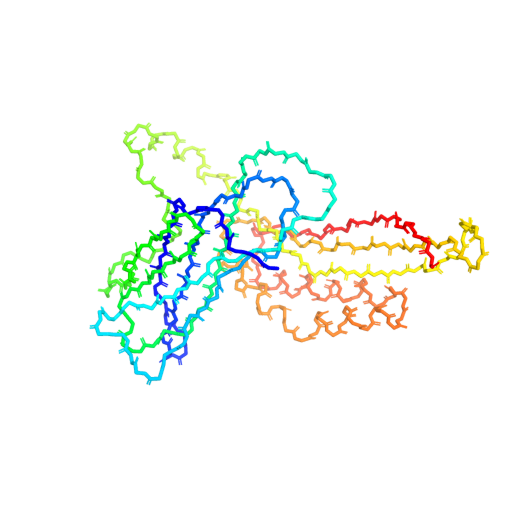 1
ATOM 1557 O O . TYR A 1 202 ? 12.813 -6.430 26.285 1.00 50.66 202 TYR A O 1
ATOM 1565 N N . LEU A 1 203 ? 14.802 -6.509 25.252 1.00 50.31 203 LEU A N 1
ATOM 1566 C CA . LEU A 1 203 ? 15.494 -7.284 26.283 1.00 50.31 203 LEU A CA 1
ATOM 1567 C C . LEU A 1 203 ? 16.019 -6.413 27.432 1.00 50.31 203 LEU A C 1
ATOM 1569 O O . LEU A 1 203 ? 16.076 -6.876 28.569 1.00 50.31 203 LEU A O 1
ATOM 1573 N N . THR A 1 204 ? 16.399 -5.160 27.160 1.00 57.22 204 THR A N 1
ATOM 1574 C CA . THR A 1 204 ? 17.051 -4.282 28.151 1.00 57.22 204 THR A CA 1
ATOM 1575 C C . THR A 1 204 ? 16.142 -3.201 28.745 1.00 57.22 204 THR A C 1
ATOM 1577 O O . THR A 1 204 ? 16.625 -2.367 29.506 1.00 57.22 204 THR A O 1
ATOM 1580 N N . GLY A 1 205 ? 14.859 -3.144 28.370 1.00 49.66 205 GLY A N 1
ATOM 1581 C CA . GLY A 1 205 ? 13.905 -2.172 28.921 1.00 49.66 205 GLY A CA 1
ATOM 1582 C C . GLY A 1 205 ? 14.194 -0.714 28.539 1.00 49.66 205 GLY A C 1
ATOM 1583 O O . GLY A 1 205 ? 14.127 0.170 29.387 1.00 49.66 205 GLY A O 1
ATOM 1584 N N . GLY A 1 206 ? 14.560 -0.447 27.280 1.00 51.66 206 GLY A N 1
ATOM 1585 C CA . GLY A 1 206 ? 14.667 0.932 26.764 1.00 51.66 206 GLY A CA 1
ATOM 1586 C C . GLY A 1 206 ? 16.028 1.622 26.908 1.00 51.66 206 GLY A C 1
ATOM 1587 O O . GLY A 1 206 ? 16.300 2.561 26.161 1.00 51.66 206 GLY A O 1
ATOM 1588 N N . ALA A 1 207 ? 16.926 1.147 27.778 1.00 57.62 207 ALA A N 1
ATOM 1589 C CA . ALA A 1 207 ? 18.231 1.791 28.002 1.00 57.62 207 ALA A CA 1
ATOM 1590 C C . ALA A 1 207 ? 19.111 1.857 26.735 1.00 57.62 207 ALA A C 1
ATOM 1592 O O . ALA A 1 207 ? 19.783 2.857 26.488 1.00 57.62 207 ALA A O 1
ATOM 1593 N N . ALA A 1 208 ? 19.066 0.818 25.896 1.00 59.12 208 ALA A N 1
ATOM 1594 C CA . ALA A 1 208 ? 19.823 0.756 24.646 1.00 59.12 208 ALA A CA 1
ATOM 1595 C C . ALA A 1 208 ? 19.199 1.580 23.500 1.00 59.12 208 ALA A C 1
ATOM 1597 O O . ALA A 1 208 ? 19.863 1.824 22.493 1.00 59.12 208 ALA A O 1
ATOM 1598 N N . LEU A 1 209 ? 17.947 2.037 23.642 1.00 66.00 209 LEU A N 1
ATOM 1599 C CA . LEU A 1 209 ? 17.195 2.654 22.545 1.00 66.00 209 LEU A CA 1
ATOM 1600 C C . LEU A 1 209 ? 17.751 4.025 22.188 1.00 66.00 209 LEU A C 1
ATOM 1602 O O . LEU A 1 209 ? 17.940 4.328 21.018 1.00 66.00 209 LEU A O 1
ATOM 1606 N N . HIS A 1 210 ? 18.056 4.838 23.198 1.00 62.41 210 HIS A N 1
ATOM 1607 C CA . HIS A 1 210 ? 18.574 6.188 22.984 1.00 62.41 210 HIS A CA 1
ATOM 1608 C C . HIS A 1 210 ? 19.949 6.164 22.306 1.00 62.41 210 HIS A C 1
ATOM 1610 O O . HIS A 1 210 ? 20.206 6.960 21.407 1.00 62.41 210 HIS A O 1
ATOM 1616 N N . ALA A 1 211 ? 20.809 5.213 22.682 1.00 62.25 211 ALA A N 1
ATOM 1617 C CA . ALA A 1 211 ? 22.114 5.027 22.051 1.00 62.25 211 ALA A CA 1
ATOM 1618 C C . ALA A 1 211 ? 21.984 4.535 20.599 1.00 62.25 211 ALA A C 1
ATOM 1620 O O . ALA A 1 211 ? 22.683 5.025 19.715 1.00 62.25 211 ALA A O 1
ATOM 1621 N N . ALA A 1 212 ? 21.060 3.606 20.345 1.00 64.88 212 ALA A N 1
ATOM 1622 C CA . ALA A 1 212 ? 20.783 3.084 19.010 1.00 64.88 212 ALA A CA 1
ATOM 1623 C C . ALA A 1 212 ? 20.203 4.146 18.071 1.00 64.88 212 ALA A C 1
ATOM 1625 O O . ALA A 1 212 ? 20.663 4.289 16.940 1.00 64.88 212 ALA A O 1
ATOM 1626 N N . ILE A 1 213 ? 19.234 4.919 18.566 1.00 69.38 213 ILE A N 1
ATOM 1627 C CA . ILE A 1 213 ? 18.665 6.064 17.859 1.00 69.38 213 ILE A CA 1
ATOM 1628 C C . ILE A 1 213 ? 19.764 7.085 17.561 1.00 69.38 213 ILE A C 1
ATOM 1630 O O . ILE A 1 213 ? 19.874 7.523 16.425 1.00 69.38 213 ILE A O 1
ATOM 1634 N N . GLY A 1 214 ? 20.621 7.415 18.533 1.00 65.56 214 GLY A N 1
ATOM 1635 C CA . GLY A 1 214 ? 21.732 8.347 18.327 1.00 65.56 214 GLY A CA 1
ATOM 1636 C C . GLY A 1 214 ? 22.715 7.889 17.245 1.00 65.56 214 GLY A C 1
ATOM 1637 O O . GLY A 1 214 ? 23.068 8.673 16.369 1.00 65.56 214 GLY A O 1
ATOM 1638 N N . ALA A 1 215 ? 23.115 6.614 17.255 1.00 65.69 215 ALA A N 1
ATOM 1639 C CA . ALA A 1 215 ? 24.007 6.051 16.237 1.00 65.69 215 ALA A CA 1
ATOM 1640 C C . ALA A 1 215 ? 23.366 6.027 14.839 1.00 65.69 215 ALA A C 1
ATOM 1642 O O . ALA A 1 215 ? 24.032 6.294 13.838 1.00 65.69 215 ALA A O 1
ATOM 1643 N N . PHE A 1 216 ? 22.067 5.735 14.770 1.00 73.88 216 PHE A N 1
ATOM 1644 C CA . PHE A 1 216 ? 21.310 5.758 13.525 1.00 73.88 216 PHE A CA 1
ATOM 1645 C C . PHE A 1 216 ? 21.151 7.176 12.970 1.00 73.88 216 PHE A C 1
ATOM 1647 O O . PHE A 1 216 ? 21.442 7.398 11.798 1.00 73.88 216 PHE A O 1
ATOM 1654 N N . THR A 1 217 ? 20.776 8.145 13.808 1.00 75.31 217 THR A N 1
ATOM 1655 C CA . THR A 1 217 ? 20.680 9.554 13.410 1.00 75.31 217 THR A CA 1
ATOM 1656 C C . THR A 1 217 ? 22.032 10.082 12.936 1.00 75.31 217 THR A C 1
ATOM 1658 O O . THR A 1 217 ? 22.088 10.675 11.868 1.00 75.31 217 THR A O 1
ATOM 1661 N N . ALA A 1 218 ? 23.132 9.775 13.632 1.00 70.44 218 ALA A N 1
ATOM 1662 C CA . ALA A 1 218 ? 24.477 10.163 13.196 1.00 70.44 218 ALA A CA 1
ATOM 1663 C C . ALA A 1 218 ? 24.869 9.538 11.841 1.00 70.44 218 ALA A C 1
ATOM 1665 O O . ALA A 1 218 ? 25.546 10.165 11.029 1.00 70.44 218 ALA A O 1
ATOM 1666 N N . SER A 1 219 ? 24.431 8.304 11.564 1.00 76.94 219 SER A N 1
ATOM 1667 C CA . SER A 1 219 ? 24.632 7.679 10.252 1.00 76.94 219 SER A CA 1
ATOM 1668 C C . SER A 1 219 ? 23.816 8.364 9.153 1.00 76.94 219 SER A C 1
ATOM 1670 O O . SER A 1 219 ? 24.333 8.529 8.048 1.00 76.94 219 SER A O 1
ATOM 1672 N N . LEU A 1 220 ? 22.581 8.779 9.449 1.00 78.00 220 LEU A N 1
ATOM 1673 C CA . LEU A 1 220 ? 21.748 9.542 8.519 1.00 78.00 220 LEU A CA 1
ATOM 1674 C C . LEU A 1 220 ? 22.330 10.934 8.258 1.00 78.00 220 LEU A C 1
ATOM 1676 O O . LEU A 1 220 ? 22.436 11.320 7.102 1.00 78.00 220 LEU A O 1
ATOM 1680 N N . GLU A 1 221 ? 22.766 11.644 9.299 1.00 80.81 221 GLU A N 1
ATOM 1681 C CA . GLU A 1 221 ? 23.444 12.947 9.203 1.00 80.81 221 GLU A CA 1
ATOM 1682 C C . GLU A 1 221 ? 24.781 12.855 8.458 1.00 80.81 221 GLU A C 1
ATOM 1684 O O . GLU A 1 221 ? 25.183 13.795 7.794 1.00 80.81 221 GLU A O 1
ATOM 1689 N N . SER A 1 222 ? 25.480 11.719 8.521 1.00 76.94 222 SER A N 1
ATOM 1690 C CA . SER A 1 222 ? 26.685 11.504 7.709 1.00 76.94 222 SER A CA 1
ATOM 1691 C C . SER A 1 222 ? 26.371 11.204 6.240 1.00 76.94 222 SER A C 1
ATOM 1693 O O . SER A 1 222 ? 27.263 11.312 5.396 1.00 76.94 222 SER A O 1
ATOM 1695 N N . CYS A 1 223 ? 25.159 10.738 5.940 1.00 81.12 223 CYS A N 1
ATOM 1696 C CA . CYS A 1 223 ? 24.737 10.385 4.589 1.00 81.12 223 CYS A CA 1
ATOM 1697 C C . CYS A 1 223 ? 24.044 11.557 3.880 1.00 81.12 223 CYS A C 1
ATOM 1699 O O . CYS A 1 223 ? 24.191 11.721 2.669 1.00 81.12 223 CYS A O 1
ATOM 1701 N N . LEU A 1 224 ? 23.309 12.366 4.639 1.00 80.25 224 LEU A N 1
ATOM 1702 C CA . LEU A 1 224 ? 22.581 13.547 4.194 1.00 80.25 224 LEU A CA 1
ATOM 1703 C C . LEU A 1 224 ? 23.422 14.803 4.461 1.00 80.25 224 LEU A C 1
ATOM 1705 O O . LEU A 1 224 ? 24.137 14.867 5.449 1.00 80.25 224 LEU A O 1
ATOM 1709 N N . SER A 1 225 ? 23.382 15.797 3.576 1.00 74.25 225 SER A N 1
ATOM 1710 C CA . SER A 1 225 ? 24.103 17.064 3.778 1.00 74.25 225 SER A CA 1
ATOM 1711 C C . SER A 1 225 ? 23.398 17.981 4.794 1.00 74.25 225 SER A C 1
ATOM 1713 O O . SER A 1 225 ? 22.296 17.690 5.258 1.00 74.25 225 SER A O 1
ATOM 1715 N N . ASP A 1 226 ? 23.991 19.143 5.085 1.00 73.56 226 ASP A N 1
ATOM 1716 C CA . ASP A 1 226 ? 23.457 20.152 6.021 1.00 73.56 226 ASP A CA 1
ATOM 1717 C C . ASP A 1 226 ? 22.080 20.739 5.623 1.00 73.56 226 ASP A C 1
ATOM 1719 O O . ASP A 1 226 ? 21.471 21.495 6.381 1.00 73.56 226 ASP A O 1
ATOM 1723 N N . GLU A 1 227 ? 21.574 20.422 4.429 1.00 74.69 227 GLU A N 1
ATOM 1724 C CA . GLU A 1 227 ? 20.287 20.908 3.913 1.00 74.69 227 GLU A CA 1
ATOM 1725 C C . GLU A 1 227 ? 19.081 20.075 4.384 1.00 74.69 227 GLU A C 1
ATOM 1727 O O . GLU A 1 227 ? 17.932 20.418 4.081 1.00 74.69 227 GLU A O 1
ATOM 1732 N N . PHE A 1 228 ? 19.326 18.996 5.132 1.00 78.50 228 PHE A N 1
ATOM 1733 C CA . PHE A 1 228 ? 18.302 18.086 5.633 1.00 78.50 228 PHE A CA 1
ATOM 1734 C C . PHE A 1 228 ? 18.056 18.286 7.134 1.00 78.50 228 PHE A C 1
ATOM 1736 O O . PHE A 1 228 ? 18.978 18.476 7.923 1.00 78.50 228 PHE A O 1
ATOM 1743 N N . HIS A 1 229 ? 16.795 18.195 7.554 1.00 81.44 229 HIS A N 1
ATOM 1744 C CA . HIS A 1 229 ? 16.405 18.193 8.961 1.00 81.44 229 HIS A CA 1
ATOM 1745 C C . HIS A 1 229 ? 15.823 16.842 9.337 1.00 81.44 229 HIS A C 1
ATOM 1747 O O . HIS A 1 229 ? 14.817 16.410 8.780 1.00 81.44 229 HIS A O 1
ATOM 1753 N N . ILE A 1 230 ? 16.436 16.186 10.316 1.00 80.06 230 ILE A N 1
ATOM 1754 C CA . ILE A 1 230 ? 16.020 14.868 10.785 1.00 80.06 230 ILE A CA 1
ATOM 1755 C C . ILE A 1 230 ? 15.347 15.022 12.148 1.00 80.06 230 ILE A C 1
ATOM 1757 O O . ILE A 1 230 ? 15.859 15.681 13.052 1.00 80.06 230 ILE A O 1
ATOM 1761 N N . LYS A 1 231 ? 14.188 14.392 12.312 1.00 82.38 231 LYS A N 1
ATOM 1762 C CA . LYS A 1 231 ? 13.445 14.327 13.567 1.00 82.38 231 LYS A CA 1
ATOM 1763 C C . LYS A 1 231 ? 12.905 12.920 13.756 1.00 82.38 231 LYS A C 1
ATOM 1765 O O . LYS A 1 231 ? 12.357 12.337 12.833 1.00 82.38 231 LYS A O 1
ATOM 1770 N N . ILE A 1 232 ? 12.992 12.388 14.968 1.00 76.88 232 ILE A N 1
ATOM 1771 C CA . ILE A 1 232 ? 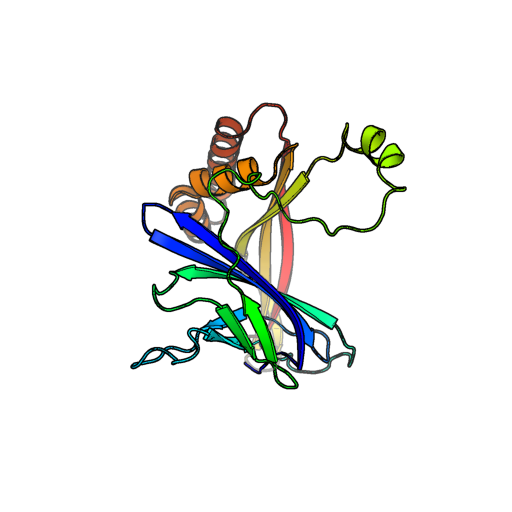12.307 11.146 15.331 1.00 76.88 232 ILE A CA 1
ATOM 1772 C C . ILE A 1 232 ? 11.157 11.508 16.262 1.00 76.88 232 ILE A C 1
ATOM 1774 O O . ILE A 1 232 ? 11.340 12.178 17.277 1.00 76.88 232 ILE A O 1
ATOM 1778 N N . GLU A 1 233 ? 9.954 11.116 15.870 1.00 81.56 233 GLU A N 1
ATOM 1779 C CA . GLU A 1 233 ? 8.743 11.252 16.662 1.00 81.56 233 GLU A CA 1
ATOM 1780 C C . GLU A 1 233 ? 8.456 9.922 17.360 1.00 81.56 233 GLU A C 1
ATOM 1782 O O . GLU A 1 233 ? 8.341 8.887 16.705 1.00 81.56 233 GLU A O 1
ATOM 1787 N N . ASP A 1 234 ? 8.322 9.956 18.685 1.00 80.56 234 ASP A N 1
ATOM 1788 C CA . ASP A 1 234 ? 7.847 8.825 19.480 1.00 80.56 234 ASP A CA 1
ATOM 1789 C C . ASP A 1 234 ? 6.400 9.070 19.909 1.00 80.56 234 ASP A C 1
ATOM 1791 O O . ASP A 1 234 ? 6.096 10.008 20.653 1.00 80.56 234 ASP A O 1
ATOM 1795 N N . LYS A 1 235 ? 5.490 8.228 19.416 1.00 86.50 235 LYS A N 1
ATOM 1796 C CA . LYS A 1 235 ? 4.087 8.229 19.828 1.00 86.50 235 LYS A CA 1
ATOM 1797 C C . LYS A 1 235 ? 3.849 7.162 20.877 1.00 86.50 235 LYS A C 1
ATOM 1799 O O . LYS A 1 235 ? 3.436 6.040 20.581 1.00 86.50 235 LYS A O 1
ATOM 1804 N N . THR A 1 236 ? 4.011 7.573 22.124 1.00 83.38 236 THR A N 1
ATOM 1805 C CA . THR A 1 236 ? 3.764 6.727 23.283 1.00 83.38 236 THR A CA 1
ATOM 1806 C C . THR A 1 236 ? 2.300 6.785 23.733 1.00 83.38 236 THR A C 1
ATOM 1808 O O . THR A 1 236 ? 1.741 7.861 23.959 1.00 83.38 236 THR A O 1
ATOM 1811 N N . ARG A 1 237 ? 1.656 5.627 23.932 1.00 88.94 237 ARG A N 1
ATOM 1812 C CA . ARG A 1 237 ? 0.305 5.550 24.518 1.00 88.94 237 ARG A CA 1
ATOM 1813 C C . ARG A 1 237 ? 0.096 4.323 25.395 1.00 88.94 237 ARG A C 1
ATOM 1815 O O . ARG A 1 237 ? 0.539 3.224 25.077 1.00 88.94 237 ARG A O 1
ATOM 1822 N N . TRP A 1 238 ? -0.658 4.494 26.479 1.00 89.00 238 TRP A N 1
ATOM 1823 C CA . TRP A 1 238 ? -1.097 3.374 27.309 1.00 89.00 238 TRP A CA 1
ATOM 1824 C C . TRP A 1 238 ? -2.215 2.598 26.618 1.00 89.00 238 TRP A C 1
ATOM 1826 O O . TRP A 1 238 ? -3.278 3.148 26.330 1.00 89.00 238 TRP A O 1
ATOM 1836 N N . ILE A 1 239 ? -2.006 1.301 26.431 1.00 90.69 239 ILE A N 1
ATOM 1837 C CA . ILE A 1 239 ? -3.031 0.363 25.979 1.00 90.69 239 ILE A CA 1
ATOM 1838 C C . ILE A 1 239 ? -3.478 -0.459 27.175 1.00 90.69 239 ILE A C 1
ATOM 1840 O O . ILE A 1 239 ? -2.649 -0.980 27.919 1.00 90.69 239 ILE A O 1
ATOM 1844 N N . LYS A 1 240 ? -4.794 -0.571 27.359 1.00 92.69 240 LYS A N 1
ATOM 1845 C CA . LYS A 1 240 ? -5.413 -1.391 28.403 1.00 92.69 240 LYS A CA 1
ATOM 1846 C C . LYS A 1 240 ? -6.129 -2.564 27.749 1.00 92.69 240 LYS A C 1
ATOM 1848 O O . LYS A 1 240 ? -6.823 -2.362 26.757 1.00 92.69 240 LYS A O 1
ATOM 1853 N N . TRP A 1 241 ? -5.984 -3.757 28.310 1.00 88.62 241 TRP A N 1
ATOM 1854 C CA . TRP A 1 241 ? -6.712 -4.945 27.862 1.00 88.62 241 TRP A CA 1
ATOM 1855 C C . TRP A 1 241 ? -7.082 -5.836 29.048 1.00 88.62 241 TRP A C 1
ATOM 1857 O O . TRP A 1 241 ? -6.611 -5.629 30.168 1.00 88.62 241 TRP A O 1
ATOM 1867 N N . CYS A 1 242 ? -7.961 -6.798 28.797 1.00 90.44 242 CYS A N 1
ATOM 1868 C CA . CYS A 1 242 ? -8.301 -7.872 29.723 1.00 90.44 242 CYS A CA 1
ATOM 1869 C C . CYS A 1 242 ? -7.714 -9.174 29.167 1.00 90.44 242 CYS A C 1
ATOM 1871 O O . CYS A 1 242 ? -7.780 -9.380 27.954 1.00 90.44 242 CYS A O 1
ATOM 1873 N N . THR A 1 243 ? -7.105 -9.996 30.022 1.00 82.00 243 THR A N 1
ATOM 1874 C CA . THR A 1 243 ? -6.574 -11.323 29.650 1.00 82.00 243 THR A CA 1
ATOM 1875 C C . THR A 1 243 ? -7.660 -12.373 29.559 1.00 82.00 243 THR A C 1
ATOM 1877 O O . THR A 1 243 ? -8.542 -12.337 30.449 1.00 82.00 243 THR A O 1
#

Radius of gyration: 22.66 Å; chains: 1; bounding box: 47×54×62 Å

pLDDT: mean 74.21, std 16.49, range [33.47, 97.62]

Sequence (243 aa):
MKLISSIEQVQVHQFDSNGHAFINISAIGTVNSTGWSDVFLSPRYYVVPPSDGIWEFDFYGDPPSGQVLWVNLPVADNQNFGKPDWAKGVRVYAASNSMESEILTPEPGGPKLGPVLFDKGSEQELALENLETRARVIVKERLAVFDDSFNIIGHCGGLSVRMKKLRHELTLIVEGPNEADIRRCIERSAGAGLIAAIVAVYLTGGAALHAAIGAFTASLESCLSDEFHIKIEDKTRWIKWCT

Secondary structure (DSSP, 8-state):
-EE-SEEEEEEEEEEEETTEEEEEEEEEEEESSTT-EEEEEEEPP-SS--TT-EEEEEEEEEPP-SS-----EEEEEEEEEEPPTT--EEEEE-SS-EEEEE-BPPPTTS-----------TTSHHHHTTTTTT--EEEEEEEEEEEEEEEEEEEEETTEEEEEEEEEEEEEEEEES-HHHHHHHHHHHTSHHHHHHHHHHHHHTTHHHHHHHHHHHHHHHHHS-TT-EEEEEE--EEEEEE-